Protein AF-A0A496C093-F1 (afdb_monomer_lite)

Secondary structure (DSSP, 8-state):
---------EEEEEEEE--SSSEEEEEEEEEEEEEEETTTTEEEE-S-TT--------EE-TT-EEEEEEEE-S---EEEEEEEEEEEE-TTT--EEEEEEEEEEEE--HHHHHHHHHHHHHHHHHHHHHHHHHHHHT-GGGS-TTEEEEE-SSTT--EEEEES-HHHHHHHHHHHHT----EEEEESS-HHHHHHHHHHHHHHHTSGGGHHHHHHTTEEEEEEETTTTEEEEEESS-SHHHHHHHHHHT---TTEEEEE----------

Sequence (270 aa):
MDSVFPVSQRRIPIKIINHTDNVIEMGRNDYKLEFYNESSQTWENALPKDHAYLMITDVVLPHDTLELTIYEYTGRTGKYRVTKNATVTYDLSIKSHNYILSGEFRLGKEDDSVINDMAIKKSVYDSFINTFGDYYRTEYDSLPDFLGGIYDADQYNFVIYVVGDLTDGKILLNKMLGRTDFNVKPSLFSYRHLRRMNDSILSFTMREKNKNICKETGFRFCSLSEKENRIFVYLDDCNNLSISKFKEYIANDSCIIFRQYENDLVIIAD

Structure (mmCIF, N/CA/C/O backbone):
data_AF-A0A496C093-F1
#
_entry.id   AF-A0A496C093-F1
#
loop_
_atom_site.group_PDB
_atom_site.id
_atom_site.type_symbol
_atom_site.label_atom_id
_atom_site.label_alt_id
_atom_site.label_comp_id
_atom_site.label_asym_id
_atom_site.label_entity_id
_atom_site.label_seq_id
_atom_site.pdbx_PDB_ins_code
_atom_site.Cartn_x
_atom_site.Cartn_y
_atom_site.Cartn_z
_atom_site.occupancy
_atom_site.B_iso_or_equiv
_atom_site.auth_seq_id
_atom_site.auth_comp_id
_atom_site.auth_asym_id
_atom_site.auth_atom_id
_atom_site.pdbx_PDB_model_num
ATOM 1 N N . MET A 1 1 ? 43.232 -20.853 -1.102 1.00 33.38 1 MET A N 1
ATOM 2 C CA . MET A 1 1 ? 43.179 -19.380 -1.032 1.00 33.38 1 MET A CA 1
ATOM 3 C C . MET A 1 1 ? 41.879 -18.991 -1.691 1.00 33.38 1 MET A C 1
ATOM 5 O O . MET A 1 1 ? 41.812 -18.998 -2.912 1.00 33.38 1 MET A O 1
ATOM 9 N N . ASP A 1 2 ? 40.843 -18.771 -0.888 1.00 28.06 2 ASP A N 1
ATOM 10 C CA . ASP A 1 2 ? 39.543 -18.329 -1.381 1.00 28.06 2 ASP A CA 1
ATOM 11 C C . ASP A 1 2 ? 39.685 -16.870 -1.805 1.00 28.06 2 ASP A C 1
ATOM 13 O O . ASP A 1 2 ? 39.877 -15.974 -0.981 1.00 28.06 2 ASP A O 1
ATOM 17 N N . SER A 1 3 ? 39.704 -16.637 -3.112 1.00 31.28 3 SER A N 1
ATOM 18 C CA . SER A 1 3 ? 39.767 -15.300 -3.684 1.00 31.28 3 SER A CA 1
ATOM 19 C C . SER A 1 3 ? 38.447 -14.582 -3.411 1.00 31.28 3 SER A C 1
ATOM 21 O O . SER A 1 3 ? 37.465 -14.759 -4.130 1.00 31.28 3 SER A O 1
ATOM 23 N N . VAL A 1 4 ? 38.424 -13.774 -2.351 1.00 37.16 4 VAL A N 1
ATOM 24 C CA . VAL A 1 4 ? 37.379 -12.779 -2.102 1.00 37.16 4 VAL A CA 1
ATOM 25 C C . VAL A 1 4 ? 37.520 -11.705 -3.181 1.00 37.16 4 VAL A C 1
ATOM 27 O O . VAL A 1 4 ? 38.420 -10.867 -3.124 1.00 37.16 4 VAL A O 1
ATOM 30 N N . PHE A 1 5 ? 36.682 -11.776 -4.216 1.00 40.19 5 PHE A N 1
ATOM 31 C CA . PHE A 1 5 ? 36.656 -10.764 -5.269 1.00 40.19 5 PHE A CA 1
ATOM 32 C C . PHE A 1 5 ? 36.183 -9.414 -4.699 1.00 40.19 5 PHE A C 1
ATOM 34 O O . PHE A 1 5 ? 35.268 -9.387 -3.871 1.00 40.19 5 PHE A O 1
ATOM 41 N N . PRO A 1 6 ? 36.802 -8.294 -5.112 1.00 40.41 6 PRO A N 1
ATOM 42 C CA . PRO A 1 6 ? 36.503 -6.980 -4.568 1.00 40.41 6 PRO A CA 1
ATOM 43 C C . PRO A 1 6 ? 35.069 -6.556 -4.891 1.00 40.41 6 PRO A C 1
ATOM 45 O O . PRO A 1 6 ? 34.519 -6.798 -5.963 1.00 40.41 6 PRO A O 1
ATOM 48 N N . VAL A 1 7 ? 34.472 -5.925 -3.892 1.00 42.84 7 VAL A N 1
ATOM 49 C CA . VAL A 1 7 ? 33.051 -5.656 -3.742 1.00 42.84 7 VAL A CA 1
ATOM 50 C C . VAL A 1 7 ? 32.682 -4.371 -4.493 1.00 42.84 7 VAL A C 1
ATOM 52 O O . VAL A 1 7 ? 32.572 -3.317 -3.877 1.00 42.84 7 VAL A O 1
ATOM 55 N N . SER A 1 8 ? 32.466 -4.420 -5.812 1.00 51.53 8 SER A N 1
ATOM 56 C CA . SER A 1 8 ? 31.546 -3.451 -6.428 1.00 51.53 8 SER A CA 1
ATOM 57 C C . SER A 1 8 ? 30.137 -4.036 -6.344 1.00 51.53 8 SER A C 1
ATOM 59 O O . SER A 1 8 ? 29.774 -4.938 -7.087 1.00 51.53 8 SER A O 1
ATOM 61 N N . GLN A 1 9 ? 29.343 -3.583 -5.375 1.00 58.25 9 GLN A N 1
ATOM 62 C CA . GLN A 1 9 ? 27.980 -4.077 -5.130 1.00 58.25 9 GLN A CA 1
ATOM 63 C C . GLN A 1 9 ? 26.930 -3.289 -5.928 1.00 58.25 9 GLN A C 1
ATOM 65 O O . GLN A 1 9 ? 25.883 -2.928 -5.389 1.00 58.25 9 GLN A O 1
ATOM 70 N N . ARG A 1 10 ? 27.168 -3.009 -7.217 1.00 70.31 10 ARG A N 1
ATOM 71 C CA . ARG A 1 10 ? 26.121 -2.391 -8.043 1.00 70.31 10 ARG A CA 1
ATOM 72 C C . ARG A 1 10 ? 25.023 -3.418 -8.302 1.00 70.31 10 ARG A C 1
ATOM 74 O O . ARG A 1 10 ? 25.211 -4.374 -9.053 1.00 70.31 10 ARG A O 1
ATOM 81 N N . ARG A 1 11 ? 23.895 -3.229 -7.612 1.00 74.31 11 ARG A N 1
ATOM 82 C CA . ARG A 1 11 ? 22.698 -4.071 -7.699 1.00 74.31 11 ARG A CA 1
ATOM 83 C C . ARG A 1 11 ? 21.869 -3.646 -8.901 1.00 74.31 11 ARG A C 1
ATOM 85 O O . ARG A 1 11 ? 21.461 -2.493 -8.996 1.00 74.31 11 ARG A O 1
ATOM 92 N N . ILE A 1 12 ? 21.597 -4.591 -9.786 1.00 76.69 12 ILE A N 1
ATOM 93 C CA . ILE A 1 12 ? 20.708 -4.424 -10.930 1.00 76.69 12 ILE A CA 1
ATOM 94 C C . ILE A 1 12 ? 19.417 -5.180 -10.603 1.00 76.69 12 ILE A C 1
ATOM 96 O O . ILE A 1 12 ? 19.405 -6.413 -10.701 1.00 76.69 12 ILE A O 1
ATOM 100 N N . PRO A 1 13 ? 18.345 -4.486 -10.180 1.00 78.56 13 PRO A N 1
ATOM 101 C CA . PRO A 1 13 ? 17.046 -5.116 -10.017 1.00 78.56 13 PRO A CA 1
ATOM 102 C C . PRO A 1 13 ? 16.463 -5.446 -11.395 1.00 78.56 13 PRO A C 1
ATOM 104 O O . PRO A 1 13 ? 16.471 -4.620 -12.308 1.00 78.56 13 PRO A O 1
ATOM 107 N N . ILE A 1 14 ? 15.949 -6.660 -11.544 1.00 77.88 14 ILE A N 1
ATOM 108 C CA . ILE A 1 14 ? 15.300 -7.151 -12.754 1.00 77.88 14 ILE A CA 1
ATOM 109 C C . ILE A 1 14 ? 13.920 -7.646 -12.371 1.00 77.88 14 ILE A C 1
ATOM 111 O O . ILE A 1 14 ? 13.774 -8.470 -11.474 1.00 77.88 14 ILE A O 1
ATOM 115 N N . LYS A 1 15 ? 12.913 -7.168 -13.095 1.00 83.69 15 LYS A N 1
ATOM 116 C CA . LYS A 1 15 ? 11.530 -7.599 -12.945 1.00 83.69 15 LYS A CA 1
ATOM 117 C C . LYS A 1 15 ? 11.096 -8.331 -14.207 1.00 83.69 15 LYS A C 1
ATOM 119 O O . LYS A 1 15 ? 11.196 -7.775 -15.299 1.00 83.69 15 LYS A O 1
ATOM 124 N N . ILE A 1 16 ? 10.616 -9.558 -14.055 1.00 81.19 16 ILE A N 1
ATOM 125 C CA . ILE A 1 16 ? 10.022 -10.354 -15.130 1.00 81.19 16 ILE A CA 1
ATOM 126 C C . ILE A 1 16 ? 8.538 -10.501 -14.812 1.00 81.19 16 ILE A C 1
ATOM 128 O O . ILE A 1 16 ? 8.183 -10.943 -13.724 1.00 81.19 16 ILE A O 1
ATOM 132 N N . ILE A 1 17 ? 7.677 -10.115 -15.749 1.00 83.50 17 ILE A N 1
ATOM 133 C CA . ILE A 1 17 ? 6.222 -10.167 -15.584 1.00 83.50 17 ILE A CA 1
ATOM 134 C C . ILE A 1 17 ? 5.675 -11.171 -16.591 1.00 83.50 17 ILE A C 1
ATOM 136 O O . ILE A 1 17 ? 5.916 -11.040 -17.794 1.00 83.50 17 ILE A O 1
ATOM 140 N N . ASN A 1 18 ? 4.953 -12.176 -16.103 1.00 83.44 18 ASN A N 1
ATOM 141 C CA . ASN A 1 18 ? 4.279 -13.137 -16.957 1.00 83.44 18 ASN A CA 1
ATOM 142 C C . ASN A 1 18 ? 2.887 -12.613 -17.310 1.00 83.44 18 ASN A C 1
ATOM 144 O O . ASN A 1 18 ? 1.986 -12.643 -16.488 1.00 83.44 18 ASN A O 1
ATOM 148 N N . HIS A 1 19 ? 2.698 -12.145 -18.542 1.00 82.88 19 HIS A N 1
ATOM 149 C CA . HIS A 1 19 ? 1.388 -11.700 -19.035 1.00 82.88 19 HIS A CA 1
ATOM 150 C C . HIS A 1 19 ? 0.546 -12.828 -19.653 1.00 82.88 19 HIS A C 1
ATOM 152 O O . HIS A 1 19 ? -0.470 -12.558 -20.291 1.00 82.88 19 HIS A O 1
ATOM 158 N N . THR A 1 20 ? 0.996 -14.079 -19.551 1.00 82.00 20 THR A N 1
ATOM 159 C CA . THR A 1 20 ? 0.350 -15.232 -20.182 1.00 82.00 20 THR A CA 1
ATOM 160 C C . THR A 1 20 ? -0.407 -16.073 -19.162 1.00 82.00 20 THR A C 1
ATOM 162 O O . THR A 1 20 ? -0.137 -16.008 -17.965 1.00 82.00 20 THR A O 1
ATOM 165 N N . ASP A 1 21 ? -1.299 -16.927 -19.662 1.00 83.69 21 ASP A N 1
ATOM 166 C CA . ASP A 1 21 ? -1.999 -17.934 -18.859 1.00 83.69 21 ASP A CA 1
ATOM 167 C C . ASP A 1 21 ? -1.143 -19.180 -18.558 1.00 83.69 21 ASP A C 1
ATOM 169 O O . ASP A 1 21 ? -1.625 -20.112 -17.923 1.00 83.69 21 ASP A O 1
ATOM 173 N N . ASN A 1 22 ? 0.111 -19.228 -19.025 1.00 84.81 22 ASN A N 1
ATOM 174 C CA . ASN A 1 22 ? 0.976 -20.404 -18.921 1.00 84.81 22 ASN A CA 1
ATOM 175 C C . ASN A 1 22 ? 2.108 -20.176 -17.922 1.00 84.81 22 ASN A C 1
ATOM 177 O O . ASN A 1 22 ? 2.558 -19.050 -17.714 1.00 84.81 22 ASN A O 1
ATOM 181 N N . VAL A 1 23 ? 2.615 -21.262 -17.349 1.00 83.88 23 VAL A N 1
ATOM 182 C CA . VAL A 1 23 ? 3.788 -21.230 -16.475 1.00 83.88 23 VAL A CA 1
ATOM 183 C C . VAL A 1 23 ? 5.059 -20.989 -17.300 1.00 83.88 23 VAL A C 1
ATOM 185 O O . VAL A 1 23 ? 5.267 -21.618 -18.342 1.00 83.88 23 VAL A O 1
ATOM 188 N N . ILE A 1 24 ? 5.927 -20.092 -16.820 1.00 86.12 24 ILE A N 1
ATOM 189 C CA . ILE A 1 24 ? 7.253 -19.857 -17.405 1.00 86.12 24 ILE A CA 1
ATOM 190 C C . ILE A 1 24 ? 8.320 -20.401 -16.460 1.00 86.12 24 ILE A C 1
ATOM 192 O O . ILE A 1 24 ? 8.499 -19.897 -15.352 1.00 86.12 24 ILE A O 1
ATOM 196 N N . GLU A 1 25 ? 9.056 -21.406 -16.915 1.00 86.31 25 GLU A N 1
ATOM 197 C CA . GLU A 1 25 ? 10.191 -21.981 -16.202 1.00 86.31 25 GLU A CA 1
ATOM 198 C C . GLU A 1 25 ? 11.486 -21.299 -16.641 1.00 86.31 25 GLU A C 1
ATOM 200 O O . GLU A 1 25 ? 11.795 -21.205 -17.830 1.00 86.31 25 GLU A O 1
ATOM 205 N N . MET A 1 26 ? 12.270 -20.831 -15.677 1.00 79.62 26 MET A N 1
ATOM 206 C CA . MET A 1 26 ? 13.573 -20.227 -15.928 1.00 79.62 26 MET A CA 1
ATOM 207 C C . MET A 1 26 ? 14.682 -21.248 -15.700 1.00 79.62 26 MET A C 1
ATOM 209 O O . MET A 1 26 ? 14.698 -21.950 -14.683 1.00 79.62 26 MET A O 1
ATOM 213 N N . GLY A 1 27 ? 15.636 -21.315 -16.630 1.00 67.50 27 GLY A N 1
ATOM 214 C CA . GLY A 1 27 ? 16.769 -22.219 -16.502 1.00 67.50 27 GLY A CA 1
ATOM 215 C C . GLY A 1 27 ? 17.669 -21.849 -15.321 1.00 67.50 27 GLY A C 1
ATOM 216 O O . GLY A 1 27 ? 17.738 -20.711 -14.856 1.00 67.50 27 GLY A O 1
ATOM 217 N N . ARG A 1 28 ? 18.387 -22.845 -14.803 1.00 68.19 28 ARG A N 1
ATOM 218 C CA . ARG A 1 28 ? 19.372 -22.642 -13.735 1.00 68.19 28 ARG A CA 1
ATOM 219 C C . ARG A 1 28 ? 20.666 -22.101 -14.337 1.00 68.19 28 ARG A C 1
ATOM 221 O O . ARG A 1 28 ? 21.194 -22.707 -15.264 1.00 68.19 28 ARG A O 1
ATOM 228 N N . ASN A 1 29 ? 21.220 -21.039 -13.749 1.00 66.06 29 ASN A N 1
ATOM 229 C CA . ASN A 1 29 ? 22.520 -20.461 -14.127 1.00 66.06 29 ASN A CA 1
ATOM 230 C C . ASN A 1 29 ? 22.616 -20.059 -15.612 1.00 66.06 29 ASN A C 1
ATOM 232 O O . ASN A 1 29 ? 23.673 -20.170 -16.228 1.00 66.06 29 ASN A O 1
ATOM 236 N N . ASP A 1 30 ? 21.507 -19.626 -16.204 1.00 74.06 30 ASP A N 1
ATOM 237 C CA . ASP A 1 30 ? 21.379 -19.424 -17.647 1.00 74.06 30 ASP A CA 1
ATOM 238 C C . ASP A 1 30 ? 21.284 -17.947 -18.054 1.00 74.06 30 ASP A C 1
ATOM 240 O O . ASP A 1 30 ? 20.899 -17.633 -19.185 1.00 74.06 30 ASP A O 1
ATOM 244 N N . TYR A 1 31 ? 21.644 -17.039 -17.144 1.00 80.50 31 TYR A N 1
ATOM 245 C CA . TYR A 1 31 ? 21.695 -15.616 -17.435 1.00 80.50 31 TYR A CA 1
ATOM 246 C C . TYR A 1 31 ? 23.091 -15.188 -17.891 1.00 80.50 31 TYR A C 1
ATOM 248 O O . TYR A 1 31 ? 24.110 -15.716 -17.447 1.00 80.50 31 TYR A O 1
ATOM 256 N N . LYS A 1 32 ? 23.141 -14.183 -18.764 1.00 85.81 32 LYS A N 1
ATOM 257 C CA . LYS A 1 32 ? 24.375 -13.482 -19.130 1.00 85.81 32 LYS A CA 1
ATOM 258 C C . LYS A 1 32 ? 24.205 -12.006 -18.847 1.00 85.81 32 LYS A C 1
ATOM 260 O O . LYS A 1 32 ? 23.165 -11.435 -19.169 1.00 85.81 32 LYS A O 1
ATOM 265 N N . LEU A 1 33 ? 25.245 -11.397 -18.294 1.00 87.19 33 LEU A N 1
ATOM 266 C CA . LEU A 1 33 ? 25.390 -9.952 -18.229 1.00 87.19 33 LEU A CA 1
ATOM 267 C C . LEU A 1 33 ? 26.548 -9.565 -19.140 1.00 87.19 33 LEU A C 1
ATOM 269 O O . LEU A 1 33 ? 27.653 -10.083 -18.992 1.00 87.19 33 LEU A O 1
ATOM 273 N N . GLU A 1 34 ? 26.293 -8.667 -20.080 1.00 91.25 34 GLU A N 1
ATOM 274 C CA . GLU A 1 34 ? 27.268 -8.249 -21.077 1.00 91.25 34 GLU A CA 1
ATOM 275 C C . GLU A 1 34 ? 27.414 -6.728 -21.083 1.00 91.25 34 GLU A C 1
ATOM 277 O O . GLU A 1 34 ? 26.428 -6.000 -20.969 1.00 91.25 34 GLU A O 1
ATOM 282 N N . PHE A 1 35 ? 28.644 -6.254 -21.245 1.00 92.06 35 PHE A N 1
ATOM 283 C CA . PHE A 1 35 ? 28.990 -4.849 -21.430 1.00 92.06 35 PHE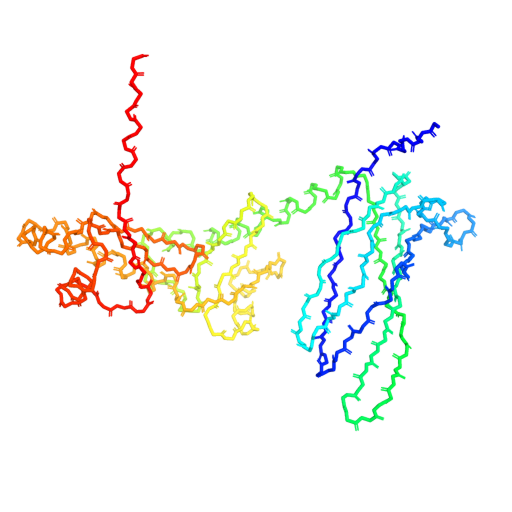 A CA 1
ATOM 284 C C . PHE A 1 35 ? 29.295 -4.585 -22.904 1.00 92.06 35 PHE A C 1
ATOM 286 O O . PHE A 1 35 ? 30.014 -5.354 -23.538 1.00 92.06 35 PHE A O 1
ATOM 293 N N . TYR A 1 36 ? 28.772 -3.499 -23.460 1.00 94.06 36 TYR A N 1
ATOM 294 C CA . TYR A 1 36 ? 29.078 -3.104 -24.828 1.00 94.06 36 TYR A CA 1
ATOM 295 C C . TYR A 1 36 ? 30.381 -2.305 -24.866 1.00 94.06 36 TYR A C 1
ATOM 297 O O . TYR A 1 36 ? 30.438 -1.165 -24.402 1.00 94.06 36 TYR A O 1
ATOM 305 N N . ASN A 1 37 ? 31.425 -2.894 -25.444 1.00 90.69 37 ASN A N 1
ATOM 306 C CA . ASN A 1 37 ? 32.683 -2.208 -25.686 1.00 90.69 37 ASN A CA 1
ATOM 307 C C . ASN A 1 37 ? 32.570 -1.372 -26.968 1.00 90.69 37 ASN A C 1
ATOM 309 O O . ASN A 1 37 ? 32.509 -1.903 -28.075 1.00 90.69 37 ASN A O 1
ATOM 313 N N . GLU A 1 38 ? 32.551 -0.046 -26.816 1.00 88.81 38 GLU A N 1
ATOM 314 C CA . GLU A 1 38 ? 32.422 0.887 -27.941 1.00 88.81 38 GLU A CA 1
ATOM 315 C C . GLU A 1 38 ? 33.644 0.879 -28.874 1.00 88.81 38 GLU A C 1
ATOM 317 O O . GLU A 1 38 ? 33.494 1.130 -30.067 1.00 88.81 38 GLU A O 1
ATOM 322 N N . SER A 1 39 ? 34.840 0.560 -28.363 1.00 89.75 39 SER A N 1
ATOM 323 C CA . SER A 1 39 ? 36.070 0.508 -29.166 1.00 89.75 39 SER A CA 1
ATOM 324 C C . SER A 1 39 ? 36.116 -0.711 -30.082 1.00 89.75 39 SER A C 1
ATOM 326 O O . SER A 1 39 ? 36.547 -0.597 -31.226 1.00 89.75 39 SER A O 1
ATOM 328 N N . SER A 1 40 ? 35.672 -1.873 -29.598 1.00 92.19 40 SER A N 1
ATOM 329 C CA . SER A 1 40 ? 35.606 -3.100 -30.402 1.00 92.19 40 SER A CA 1
ATOM 330 C C . SER A 1 40 ? 34.254 -3.308 -31.087 1.00 92.19 40 SER A C 1
ATOM 332 O O . SER A 1 40 ? 34.143 -4.190 -31.931 1.00 92.19 40 SER A O 1
ATOM 334 N N . GLN A 1 41 ? 33.235 -2.514 -30.739 1.00 91.94 41 GLN A N 1
ATOM 335 C CA . GLN A 1 41 ? 31.841 -2.674 -31.175 1.00 91.94 41 GLN A CA 1
ATOM 336 C C . GLN A 1 41 ? 31.258 -4.065 -30.865 1.00 91.94 41 GLN A C 1
ATOM 338 O O . GLN A 1 41 ? 30.453 -4.607 -31.623 1.00 91.94 41 GLN A O 1
ATOM 343 N N . THR A 1 42 ? 31.655 -4.659 -29.737 1.00 94.00 42 THR A N 1
ATOM 344 C CA . THR A 1 42 ? 31.230 -6.008 -29.332 1.00 94.00 42 THR A CA 1
ATOM 345 C C . THR A 1 42 ? 30.694 -6.046 -27.909 1.00 94.00 42 THR A C 1
ATOM 347 O O . THR A 1 42 ? 31.090 -5.261 -27.050 1.00 94.00 42 THR A O 1
ATOM 350 N N . TRP A 1 43 ? 29.820 -7.017 -27.646 1.00 92.12 43 TRP A N 1
ATOM 351 C CA . TRP A 1 43 ? 29.390 -7.374 -26.298 1.00 92.12 43 TRP A CA 1
ATOM 352 C C . TRP A 1 43 ? 30.444 -8.257 -25.620 1.00 92.12 43 TRP A C 1
ATOM 354 O O . TRP A 1 43 ? 30.872 -9.263 -26.181 1.00 92.12 43 TRP A O 1
ATOM 364 N N . GLU A 1 44 ? 30.863 -7.874 -24.419 1.00 90.94 44 GLU A N 1
ATOM 365 C CA . GLU A 1 44 ? 31.836 -8.587 -23.590 1.00 90.94 44 GLU A CA 1
ATOM 366 C C . GLU A 1 44 ? 31.153 -9.138 -22.341 1.00 90.94 44 GLU A C 1
ATOM 368 O O . GLU A 1 44 ? 30.351 -8.443 -21.721 1.00 90.94 44 GLU A O 1
ATOM 373 N N . ASN A 1 45 ? 31.494 -10.361 -21.930 1.00 86.75 45 ASN A N 1
ATOM 374 C CA . ASN A 1 45 ? 30.980 -10.925 -20.684 1.00 86.75 45 ASN A CA 1
ATOM 375 C C . ASN A 1 45 ? 31.399 -10.053 -19.487 1.00 86.75 45 ASN A C 1
ATOM 377 O O . ASN A 1 45 ? 32.588 -9.846 -19.250 1.00 86.75 45 ASN A O 1
ATOM 381 N N . ALA A 1 46 ? 30.414 -9.578 -18.730 1.00 84.31 46 ALA A N 1
ATOM 382 C CA . ALA A 1 46 ? 30.602 -8.752 -17.542 1.00 84.31 46 ALA A CA 1
ATOM 383 C C . ALA A 1 46 ? 30.462 -9.555 -16.233 1.00 84.31 46 ALA A C 1
ATOM 385 O O . ALA A 1 46 ? 30.566 -8.984 -15.147 1.00 84.31 46 ALA A O 1
ATOM 386 N N . LEU A 1 47 ? 30.244 -10.875 -16.319 1.00 78.12 47 LEU A N 1
ATOM 387 C CA . LEU A 1 47 ? 30.251 -11.773 -15.163 1.00 78.12 47 LEU A CA 1
ATOM 388 C C . LEU A 1 47 ? 31.658 -12.328 -14.882 1.00 78.12 47 LEU A C 1
ATOM 390 O O . LEU A 1 47 ? 32.392 -12.644 -15.824 1.00 78.12 47 LEU A O 1
ATOM 394 N N . PRO A 1 48 ? 32.030 -12.527 -13.603 1.00 70.94 48 PRO A N 1
ATOM 395 C CA . PRO A 1 48 ? 33.253 -13.232 -13.229 1.00 70.94 48 PRO A CA 1
ATOM 396 C C . PRO A 1 48 ? 33.328 -14.638 -13.840 1.00 70.94 48 PRO A C 1
ATOM 398 O O . PRO A 1 48 ? 32.310 -15.304 -14.028 1.00 70.94 48 PRO A O 1
ATOM 401 N N . LYS A 1 49 ? 34.547 -15.120 -14.105 1.00 62.38 49 LYS A N 1
ATOM 402 C CA . LYS A 1 49 ? 34.787 -16.458 -14.676 1.00 62.38 49 LYS A CA 1
ATOM 403 C C . LYS A 1 49 ? 34.270 -17.589 -13.771 1.00 62.38 49 LYS A C 1
ATOM 405 O O . LYS A 1 49 ? 33.737 -18.563 -14.286 1.00 62.38 49 LYS A O 1
ATOM 410 N N . ASP A 1 50 ? 34.343 -17.388 -12.453 1.00 58.88 50 ASP A N 1
ATOM 411 C CA . ASP A 1 50 ? 33.914 -18.329 -11.409 1.00 58.88 50 ASP A CA 1
ATOM 412 C C . ASP A 1 50 ? 32.749 -17.748 -10.578 1.00 58.88 50 ASP A C 1
ATOM 414 O O . ASP A 1 50 ? 32.806 -17.661 -9.350 1.00 58.88 50 ASP A O 1
ATOM 418 N N . HIS A 1 51 ? 31.690 -17.268 -11.240 1.00 59.34 51 HIS A N 1
ATOM 419 C CA . HIS A 1 51 ? 30.516 -16.728 -10.550 1.00 59.34 51 HIS A CA 1
ATOM 420 C C . HIS A 1 51 ? 29.711 -17.859 -9.888 1.00 59.34 51 HIS A C 1
ATOM 422 O O . HIS A 1 51 ? 28.879 -18.517 -10.501 1.00 59.34 51 HIS A O 1
ATOM 428 N N . ALA A 1 52 ? 29.957 -18.086 -8.598 1.00 46.12 52 ALA A N 1
ATOM 429 C CA . ALA A 1 52 ? 29.248 -19.095 -7.809 1.00 46.12 52 ALA A CA 1
ATOM 430 C C . ALA A 1 52 ? 27.831 -18.670 -7.359 1.00 46.12 52 ALA A C 1
ATOM 432 O O . ALA A 1 52 ? 27.156 -19.437 -6.674 1.00 46.12 52 ALA A O 1
ATOM 433 N N . TYR A 1 53 ? 27.366 -17.459 -7.690 1.00 49.25 53 TYR A N 1
ATOM 434 C CA . TYR A 1 53 ? 26.237 -16.851 -6.985 1.00 49.25 53 TYR A CA 1
ATOM 435 C C . TYR A 1 53 ? 24.924 -16.797 -7.774 1.00 49.25 53 TYR A C 1
ATOM 437 O O . TYR A 1 53 ? 24.826 -16.206 -8.849 1.00 49.25 53 TYR A O 1
ATOM 445 N N . LEU A 1 54 ? 23.923 -17.349 -7.077 1.00 49.91 54 LEU A N 1
ATOM 446 C CA . LEU A 1 54 ? 22.471 -17.312 -7.247 1.00 49.91 54 LEU A CA 1
ATOM 447 C C . LEU A 1 54 ? 21.907 -18.281 -8.284 1.00 49.91 54 LEU A C 1
ATOM 449 O O . LEU A 1 54 ? 21.614 -17.958 -9.433 1.00 49.91 54 LEU A O 1
ATOM 453 N N . MET A 1 55 ? 21.685 -19.498 -7.787 1.00 44.84 55 MET A N 1
ATOM 454 C CA . MET A 1 55 ? 20.775 -20.453 -8.395 1.00 44.84 55 MET A CA 1
ATOM 455 C C . MET A 1 55 ? 19.372 -19.872 -8.361 1.00 44.84 55 MET A C 1
ATOM 457 O O . MET A 1 55 ? 18.755 -19.782 -7.306 1.00 44.84 55 MET A O 1
ATOM 461 N N . ILE A 1 56 ? 18.900 -19.468 -9.526 1.00 52.16 56 ILE A N 1
ATOM 462 C CA . ILE A 1 56 ? 17.564 -18.929 -9.722 1.00 52.16 56 ILE A CA 1
ATOM 463 C C . ILE A 1 56 ? 16.870 -19.903 -10.674 1.00 52.16 56 ILE A C 1
ATOM 465 O O . ILE A 1 56 ? 16.749 -19.636 -11.869 1.00 52.16 56 ILE A O 1
ATOM 469 N N . THR A 1 57 ? 16.531 -21.094 -10.167 1.00 52.56 57 THR A N 1
ATOM 470 C CA . THR A 1 57 ? 15.468 -21.899 -10.782 1.00 52.56 57 THR A CA 1
ATOM 471 C C . THR A 1 57 ? 14.171 -21.292 -10.310 1.00 52.56 57 THR A C 1
ATOM 473 O O . THR A 1 57 ? 13.718 -21.611 -9.213 1.00 52.56 57 THR A O 1
ATOM 476 N N . ASP A 1 58 ? 13.615 -20.406 -11.118 1.00 69.88 58 ASP A N 1
ATOM 477 C CA . ASP A 1 58 ? 12.383 -19.734 -10.757 1.00 69.88 58 ASP A CA 1
ATOM 478 C C . ASP A 1 58 ? 11.297 -20.047 -11.763 1.00 69.88 58 ASP A C 1
ATOM 480 O O . ASP A 1 58 ? 11.518 -20.127 -12.973 1.00 69.88 58 ASP A O 1
ATOM 484 N N . VAL A 1 59 ? 10.111 -20.234 -11.213 1.00 80.00 59 VAL A N 1
ATOM 485 C CA . VAL A 1 59 ? 8.881 -20.435 -11.951 1.00 80.00 59 VAL A CA 1
ATOM 486 C C . VAL A 1 59 ? 8.098 -19.139 -11.836 1.00 80.00 59 VAL A C 1
ATOM 488 O O . VAL A 1 59 ? 7.816 -18.689 -10.728 1.00 80.00 59 VAL A O 1
ATOM 491 N N . VAL A 1 60 ? 7.757 -18.531 -12.969 1.00 84.31 60 VAL A N 1
ATOM 492 C CA . VAL A 1 60 ? 6.861 -17.372 -13.000 1.00 84.31 60 VAL A CA 1
ATOM 493 C C . VAL A 1 60 ? 5.465 -17.882 -13.324 1.00 84.31 60 VAL A C 1
ATOM 495 O O . VAL A 1 60 ? 5.198 -18.316 -14.450 1.00 84.31 60 VAL A O 1
ATOM 498 N N . LEU A 1 61 ? 4.586 -17.873 -12.322 1.00 85.88 61 LEU A N 1
ATOM 499 C CA . LEU A 1 61 ? 3.195 -18.296 -12.479 1.00 85.88 61 LEU A CA 1
ATOM 500 C C . LEU A 1 61 ? 2.438 -17.367 -13.447 1.00 85.88 61 LEU A C 1
ATOM 502 O O . LEU A 1 61 ? 2.881 -16.237 -13.685 1.00 85.88 61 LEU A O 1
ATOM 506 N N . PRO A 1 62 ? 1.321 -17.829 -14.036 1.00 85.62 62 PRO A N 1
ATOM 507 C CA . PRO A 1 62 ? 0.455 -16.993 -14.861 1.00 85.62 62 PRO A CA 1
ATOM 508 C C . PRO A 1 62 ? 0.078 -15.686 -14.163 1.00 85.62 62 PRO A C 1
ATOM 510 O O . PRO A 1 62 ? -0.324 -15.705 -13.000 1.00 85.62 62 PRO A O 1
ATOM 513 N N . HIS A 1 63 ? 0.190 -14.562 -14.875 1.00 82.88 63 HIS A N 1
ATOM 514 C CA . HIS A 1 63 ? -0.128 -13.213 -14.369 1.00 82.88 63 HIS A CA 1
ATOM 515 C C . HIS A 1 63 ? 0.681 -12.757 -13.146 1.00 82.88 63 HIS A C 1
ATOM 517 O O . HIS A 1 63 ? 0.333 -11.759 -12.513 1.00 82.88 63 HIS A O 1
ATOM 523 N N . ASP A 1 64 ? 1.773 -13.456 -12.829 1.00 84.38 64 ASP A N 1
ATOM 524 C CA . ASP A 1 64 ? 2.623 -13.171 -11.680 1.00 84.38 64 ASP A CA 1
ATOM 525 C C . ASP A 1 64 ? 3.926 -12.458 -12.080 1.00 84.38 64 ASP A C 1
ATOM 527 O O . ASP A 1 64 ? 4.263 -12.267 -13.256 1.00 84.38 64 ASP A O 1
ATOM 531 N N . THR A 1 65 ? 4.666 -12.018 -11.071 1.00 82.50 65 THR A N 1
ATOM 532 C CA . THR A 1 65 ? 5.910 -11.273 -11.193 1.00 82.50 65 THR A CA 1
ATOM 533 C C . THR A 1 65 ? 7.037 -11.989 -10.467 1.00 82.50 65 THR A C 1
ATOM 535 O O . THR A 1 65 ? 6.930 -12.308 -9.288 1.00 82.50 65 THR A O 1
ATOM 538 N N . LEU A 1 66 ? 8.178 -12.103 -11.142 1.00 80.56 66 LEU A N 1
ATOM 539 C CA . LEU A 1 66 ? 9.440 -12.484 -10.531 1.00 80.56 66 LEU A CA 1
ATOM 540 C C . LEU A 1 66 ? 10.381 -11.280 -10.424 1.00 80.56 66 LEU A C 1
ATOM 542 O O . LEU A 1 66 ? 10.645 -10.596 -11.416 1.00 80.56 66 LEU A O 1
ATOM 546 N N . GLU A 1 67 ? 10.928 -11.053 -9.232 1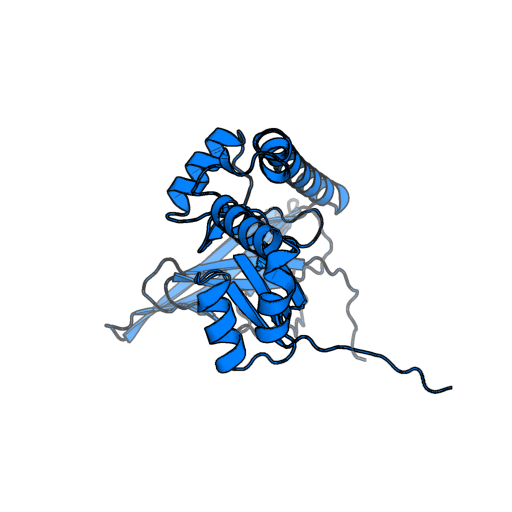.00 79.88 67 GLU A N 1
ATOM 547 C CA . GLU A 1 67 ? 11.931 -10.019 -8.969 1.00 79.88 67 GLU A CA 1
ATOM 548 C C . GLU A 1 67 ? 13.282 -10.656 -8.641 1.00 79.88 67 GLU A C 1
ATOM 550 O O . GLU A 1 67 ? 13.407 -11.465 -7.726 1.00 79.88 67 GLU A O 1
ATOM 555 N N . LEU A 1 68 ? 14.306 -10.272 -9.398 1.00 74.44 68 LEU A N 1
ATOM 556 C CA . LEU A 1 68 ? 15.669 -10.780 -9.301 1.00 74.44 68 LEU A CA 1
ATOM 557 C C . LEU A 1 68 ? 16.635 -9.624 -9.082 1.00 74.44 68 LEU A C 1
ATOM 559 O O . LEU A 1 68 ? 16.394 -8.500 -9.512 1.00 74.44 68 LEU A O 1
ATOM 563 N N . THR A 1 69 ? 17.772 -9.901 -8.455 1.00 74.12 69 THR A N 1
ATOM 564 C CA . THR A 1 69 ? 18.874 -8.939 -8.366 1.00 74.12 69 THR A CA 1
ATOM 565 C C . THR A 1 69 ? 20.136 -9.569 -8.929 1.00 74.12 69 THR A C 1
ATOM 567 O O . THR A 1 69 ? 20.577 -10.611 -8.448 1.00 74.12 69 THR A O 1
ATOM 570 N N . ILE A 1 70 ? 20.723 -8.921 -9.936 1.00 77.25 70 ILE A N 1
ATOM 571 C CA . ILE A 1 70 ? 22.036 -9.271 -10.484 1.00 77.25 70 ILE A CA 1
ATOM 572 C C . ILE A 1 70 ? 23.069 -8.282 -9.949 1.00 77.25 70 ILE A C 1
ATOM 574 O O . ILE A 1 70 ? 22.763 -7.115 -9.712 1.00 77.25 70 ILE A O 1
ATOM 578 N N . TYR A 1 71 ? 24.297 -8.749 -9.760 1.00 73.75 71 TYR A N 1
ATOM 579 C CA . TYR A 1 71 ? 25.409 -7.926 -9.305 1.00 73.75 71 TYR A CA 1
ATOM 580 C C . TYR A 1 71 ? 26.376 -7.667 -10.461 1.00 73.75 71 TYR A C 1
ATOM 582 O O . TYR A 1 71 ? 26.799 -8.596 -11.150 1.00 73.75 71 TYR A O 1
ATOM 590 N N . GLU A 1 72 ? 26.702 -6.396 -10.683 1.00 77.62 72 GLU A N 1
ATOM 591 C CA . GLU A 1 72 ? 27.690 -5.962 -11.669 1.00 77.62 72 GLU A CA 1
ATOM 592 C C . GLU A 1 72 ? 29.051 -5.757 -10.994 1.00 77.62 72 GLU A C 1
ATOM 594 O O . GLU A 1 72 ? 29.159 -5.038 -10.000 1.00 77.62 72 GLU A O 1
ATOM 599 N N . TYR A 1 73 ? 30.084 -6.410 -11.534 1.00 70.94 73 TYR A N 1
ATOM 600 C CA . TYR A 1 73 ? 31.397 -6.520 -10.885 1.00 70.94 73 TYR A CA 1
ATOM 601 C C . TYR A 1 73 ? 32.518 -5.744 -11.585 1.00 70.94 73 TYR A C 1
ATOM 603 O O . TYR A 1 73 ? 33.627 -5.666 -11.060 1.00 70.94 73 TYR A O 1
ATOM 611 N N . THR A 1 74 ? 32.290 -5.219 -12.791 1.00 75.31 74 THR A N 1
ATOM 612 C CA . THR A 1 74 ? 33.346 -4.539 -13.555 1.00 75.31 74 THR A CA 1
ATOM 613 C C . THR A 1 74 ? 33.479 -3.068 -13.168 1.00 75.31 74 THR A C 1
ATOM 615 O O . THR A 1 74 ? 34.518 -2.467 -13.439 1.00 75.31 74 THR A O 1
ATOM 618 N N . GLY A 1 75 ? 32.441 -2.472 -12.562 1.00 75.75 75 GLY A N 1
ATOM 619 C CA . GLY A 1 75 ? 32.401 -1.058 -12.186 1.00 75.75 75 GLY A CA 1
ATOM 620 C C . GLY A 1 75 ? 32.388 -0.103 -13.384 1.00 75.75 75 GLY A C 1
ATOM 621 O O . GLY A 1 75 ? 32.478 1.116 -13.206 1.00 75.75 75 GLY A O 1
ATOM 622 N N . ARG A 1 76 ? 32.289 -0.631 -14.611 1.00 82.94 76 ARG A N 1
ATOM 623 C CA . ARG A 1 76 ? 32.309 0.163 -15.839 1.00 82.94 76 ARG A CA 1
ATOM 624 C C . ARG A 1 76 ? 31.007 0.955 -15.970 1.00 82.94 76 ARG A C 1
ATOM 626 O O . ARG A 1 76 ? 29.931 0.556 -15.531 1.00 82.94 76 ARG A O 1
ATOM 633 N N . THR A 1 77 ? 31.112 2.125 -16.582 1.00 86.06 77 THR A N 1
ATOM 634 C CA . THR A 1 77 ? 29.955 2.914 -17.011 1.00 86.06 77 THR A CA 1
ATOM 635 C C . THR A 1 77 ? 29.756 2.709 -18.501 1.00 86.06 77 THR A C 1
ATOM 637 O O . THR A 1 77 ? 30.733 2.682 -19.247 1.00 86.06 77 THR A O 1
ATOM 640 N N . GLY A 1 78 ? 28.514 2.598 -18.956 1.00 88.19 78 GLY A N 1
ATOM 641 C CA . GLY A 1 78 ? 28.210 2.403 -20.369 1.00 88.19 78 GLY A CA 1
ATOM 642 C C . GLY A 1 78 ? 26.982 1.538 -20.584 1.00 88.19 78 GLY A C 1
ATOM 643 O O . GLY A 1 78 ? 26.126 1.433 -19.709 1.00 88.19 78 GLY A O 1
ATOM 644 N N . LYS A 1 79 ? 26.868 0.964 -21.781 1.00 91.88 79 LYS A N 1
ATOM 645 C CA . LYS A 1 79 ? 25.718 0.154 -22.186 1.00 91.88 79 LYS A CA 1
ATOM 646 C C . LYS A 1 79 ? 25.915 -1.303 -21.766 1.00 91.88 79 LYS A C 1
ATOM 648 O O . LYS A 1 79 ? 26.973 -1.880 -21.990 1.00 91.88 79 LYS A O 1
ATOM 653 N N . TYR A 1 80 ? 24.874 -1.880 -21.188 1.00 91.75 80 TYR A N 1
ATOM 654 C CA . TYR A 1 80 ? 24.809 -3.256 -20.722 1.00 91.75 80 TYR A CA 1
ATOM 655 C C . TYR A 1 80 ? 23.604 -3.972 -21.329 1.00 91.75 80 TYR A C 1
ATOM 657 O O . TYR A 1 80 ? 22.621 -3.342 -21.729 1.00 91.75 80 TYR A O 1
ATOM 665 N N . ARG A 1 81 ? 23.684 -5.299 -21.376 1.00 91.44 81 ARG A N 1
ATOM 666 C CA . ARG A 1 81 ? 22.590 -6.191 -21.745 1.00 91.44 81 ARG A CA 1
ATOM 667 C C . ARG A 1 81 ? 22.540 -7.352 -20.771 1.00 91.44 81 ARG A C 1
ATOM 669 O O . ARG A 1 81 ? 23.568 -7.952 -20.468 1.00 91.44 81 ARG A O 1
ATOM 676 N N . VAL A 1 82 ? 21.339 -7.685 -20.321 1.00 88.56 82 VAL A N 1
ATOM 677 C CA . VAL A 1 82 ? 21.054 -8.945 -19.643 1.00 88.56 82 VAL A CA 1
ATOM 678 C C . VAL A 1 82 ? 20.288 -9.854 -20.591 1.00 88.56 82 VAL A C 1
ATOM 680 O O . VAL A 1 82 ? 19.357 -9.404 -21.258 1.00 88.56 82 VAL A O 1
ATOM 683 N N . THR A 1 83 ? 20.674 -11.125 -20.654 1.00 88.00 83 THR A N 1
ATOM 684 C CA . THR A 1 83 ? 19.900 -12.168 -21.337 1.00 88.00 83 THR A CA 1
ATOM 685 C C . THR A 1 83 ? 19.628 -13.328 -20.395 1.00 88.00 83 THR A C 1
ATOM 687 O O . THR A 1 83 ? 20.450 -13.601 -19.522 1.00 88.00 83 THR A O 1
ATOM 690 N N . LYS A 1 84 ? 18.483 -13.993 -20.551 1.00 84.44 84 LYS A N 1
ATOM 691 C CA . LYS A 1 84 ? 18.090 -15.169 -19.768 1.00 84.44 84 LYS A CA 1
ATOM 692 C C . LYS A 1 84 ? 17.270 -16.125 -20.628 1.00 84.44 84 LYS A C 1
ATOM 694 O O . LYS A 1 84 ? 16.455 -15.655 -21.423 1.00 84.44 84 LYS A O 1
ATOM 699 N N . ASN A 1 85 ? 17.470 -17.435 -20.491 1.00 83.81 85 ASN A N 1
ATOM 700 C CA . ASN A 1 85 ? 16.630 -18.398 -21.199 1.00 83.81 85 ASN A CA 1
ATOM 701 C C . ASN A 1 85 ? 15.359 -18.685 -20.390 1.00 83.81 85 ASN A C 1
ATOM 703 O O . ASN A 1 85 ? 15.347 -18.657 -19.161 1.00 83.81 85 ASN A O 1
ATOM 707 N N . ALA A 1 86 ? 14.269 -18.933 -21.102 1.00 84.69 86 ALA A N 1
ATOM 708 C CA . ALA A 1 86 ? 12.979 -19.247 -20.514 1.00 84.69 86 ALA A CA 1
ATOM 709 C C . ALA A 1 86 ? 12.311 -20.360 -21.315 1.00 84.69 86 ALA A C 1
ATOM 711 O O . ALA A 1 86 ? 12.351 -20.351 -22.544 1.00 84.69 86 ALA A O 1
ATOM 712 N N . THR A 1 87 ? 11.661 -21.283 -20.623 1.00 83.88 87 THR A N 1
ATOM 713 C CA . THR A 1 87 ? 10.870 -22.353 -21.218 1.00 83.88 87 THR A CA 1
ATOM 714 C C . THR A 1 87 ? 9.417 -22.134 -20.836 1.00 83.88 87 THR A C 1
ATOM 716 O O . THR A 1 87 ? 9.080 -22.094 -19.657 1.00 83.88 87 THR A O 1
ATOM 719 N N . VAL A 1 88 ? 8.544 -21.974 -21.826 1.00 82.00 88 VAL A N 1
ATOM 720 C CA . VAL A 1 88 ? 7.099 -21.852 -21.590 1.00 82.00 88 VAL A CA 1
ATOM 721 C C . VAL A 1 88 ? 6.460 -23.207 -21.834 1.00 82.00 88 VAL A C 1
ATOM 723 O O . VAL A 1 88 ? 6.607 -23.765 -22.927 1.00 82.00 88 VAL A O 1
ATOM 726 N N . THR A 1 89 ? 5.744 -23.716 -20.834 1.00 76.75 89 THR A N 1
ATOM 727 C CA . THR A 1 89 ? 5.024 -24.991 -20.911 1.00 76.75 89 THR A CA 1
ATOM 728 C C . THR A 1 89 ? 3.536 -24.718 -21.055 1.00 76.75 89 THR A C 1
ATOM 730 O O . THR A 1 89 ? 2.952 -23.998 -20.253 1.00 76.75 89 THR A O 1
ATOM 733 N N . TYR A 1 90 ? 2.918 -25.287 -22.091 1.00 74.19 90 TYR A N 1
ATOM 734 C CA . TYR A 1 90 ? 1.492 -25.108 -22.357 1.00 74.19 90 TYR A CA 1
ATOM 735 C C . TYR A 1 90 ? 0.703 -26.281 -21.770 1.00 74.19 90 TYR A C 1
ATOM 737 O O . TYR A 1 90 ? 0.752 -27.389 -22.321 1.00 74.19 90 TYR A O 1
ATOM 745 N N . ASP A 1 91 ? -0.049 -26.018 -20.697 1.00 63.16 91 ASP A N 1
ATOM 746 C CA . ASP A 1 91 ? -0.731 -27.010 -19.843 1.00 63.16 91 ASP A CA 1
ATOM 747 C C . ASP A 1 91 ? -1.582 -28.036 -20.610 1.00 63.16 91 ASP A C 1
ATOM 749 O O . ASP A 1 91 ? -1.739 -29.179 -20.188 1.00 63.16 91 ASP A O 1
ATOM 753 N N . LEU A 1 92 ? -2.102 -27.660 -21.780 1.00 57.84 92 LEU A N 1
ATOM 754 C CA . LEU A 1 92 ? -3.012 -28.489 -22.572 1.00 57.84 92 LEU A CA 1
ATOM 755 C C . LEU A 1 92 ? -2.331 -29.352 -23.648 1.00 57.84 92 LEU A C 1
ATOM 757 O O . LEU A 1 92 ? -3.016 -30.141 -24.296 1.00 57.84 92 LEU A O 1
ATOM 761 N N . SER A 1 93 ? -1.019 -29.214 -23.896 1.00 57.78 93 SER A N 1
ATOM 762 C CA . SER A 1 93 ? -0.390 -29.843 -25.077 1.00 57.78 93 SER A CA 1
ATOM 763 C C . SER A 1 93 ? 0.929 -30.589 -24.858 1.00 57.78 93 SER A C 1
ATOM 765 O O . SER A 1 93 ? 1.420 -31.188 -25.815 1.00 57.78 93 SER A O 1
ATOM 767 N N . ILE A 1 94 ? 1.520 -30.569 -23.653 1.00 60.75 94 ILE A N 1
ATOM 768 C CA . ILE A 1 94 ? 2.866 -31.131 -23.360 1.00 60.75 94 ILE A CA 1
ATOM 769 C C . ILE A 1 94 ? 3.966 -30.511 -24.262 1.00 60.75 94 ILE A C 1
ATOM 771 O O . ILE A 1 94 ? 5.118 -30.938 -24.272 1.00 60.75 94 ILE A O 1
ATOM 775 N N . LYS A 1 95 ? 3.648 -29.465 -25.033 1.00 70.50 95 LYS A N 1
ATOM 776 C CA . LYS A 1 95 ? 4.620 -28.743 -25.851 1.00 70.50 95 LYS A CA 1
ATOM 777 C C . LYS A 1 95 ? 5.280 -27.678 -24.993 1.00 70.50 95 LYS A C 1
ATOM 779 O O . LYS A 1 95 ? 4.591 -26.899 -24.336 1.00 70.50 95 LYS A O 1
ATOM 784 N N . SER A 1 96 ? 6.602 -27.625 -25.059 1.00 78.25 96 SER A N 1
ATOM 785 C CA . SER A 1 96 ? 7.402 -26.541 -24.509 1.00 78.25 96 SER A CA 1
ATOM 786 C C . SER A 1 96 ? 8.076 -25.760 -25.633 1.00 78.25 96 SER A C 1
ATOM 788 O O . SER A 1 96 ? 8.424 -26.318 -26.678 1.00 78.25 96 SER A O 1
ATOM 790 N N . HIS A 1 97 ? 8.232 -24.455 -25.431 1.00 82.94 97 HIS A N 1
ATOM 791 C CA . HIS A 1 97 ? 8.996 -23.587 -26.326 1.00 82.94 97 HIS A CA 1
ATOM 792 C C . HIS A 1 97 ? 10.057 -22.835 -25.530 1.00 82.94 97 HIS A C 1
ATOM 794 O O . HIS A 1 97 ? 9.774 -22.309 -24.454 1.00 82.94 97 HIS A O 1
ATOM 800 N N . ASN A 1 98 ? 11.268 -22.779 -26.084 1.00 85.06 98 ASN A N 1
ATOM 801 C CA . ASN A 1 98 ? 12.392 -22.061 -25.493 1.00 85.06 98 ASN A CA 1
ATOM 802 C C . ASN A 1 98 ? 12.467 -20.643 -26.066 1.00 85.06 98 ASN A C 1
ATOM 804 O O . ASN A 1 98 ? 12.406 -20.450 -27.281 1.00 85.06 98 ASN A O 1
ATOM 808 N N . TYR A 1 99 ? 12.664 -19.670 -25.189 1.00 83.88 99 TYR A N 1
ATOM 809 C CA . TYR A 1 99 ? 12.783 -18.251 -25.488 1.00 83.88 99 TYR A CA 1
ATOM 810 C C . TYR A 1 99 ? 14.055 -17.681 -24.863 1.00 83.88 99 TYR A C 1
ATOM 812 O O . TYR A 1 99 ? 14.568 -18.200 -23.872 1.00 83.88 99 TYR A O 1
ATOM 820 N N . ILE A 1 100 ? 14.533 -16.572 -25.430 1.00 85.81 100 ILE A N 1
ATOM 821 C CA . ILE A 1 100 ? 15.572 -15.734 -24.830 1.00 85.81 100 ILE A CA 1
ATOM 822 C C . ILE A 1 100 ? 14.921 -14.408 -24.454 1.00 85.81 100 ILE A C 1
ATOM 824 O O . ILE A 1 100 ? 14.457 -13.665 -25.318 1.00 85.81 100 ILE A O 1
ATOM 828 N N . LEU A 1 101 ? 14.907 -14.107 -23.162 1.00 84.88 101 LEU A N 1
ATOM 829 C CA . LEU A 1 101 ? 14.546 -12.801 -22.636 1.00 84.88 101 LEU A CA 1
ATOM 830 C C . LEU A 1 101 ? 15.789 -11.916 -22.676 1.00 84.88 101 LEU A C 1
ATOM 832 O O . LEU A 1 101 ? 16.854 -12.341 -22.236 1.00 84.88 101 LEU A O 1
ATOM 836 N N . SER A 1 102 ? 15.670 -10.699 -23.203 1.00 85.94 102 SER A N 1
ATOM 837 C CA . SER A 1 102 ? 16.787 -9.759 -23.316 1.00 85.94 102 SER A CA 1
ATOM 838 C C . SER A 1 102 ? 16.351 -8.353 -22.930 1.00 85.94 102 SER A C 1
ATOM 840 O O . SER A 1 102 ? 15.329 -7.872 -23.411 1.00 85.94 102 SER A O 1
ATOM 842 N N . GLY A 1 103 ? 17.158 -7.677 -22.117 1.00 85.31 103 GLY A N 1
ATOM 843 C CA . GLY A 1 103 ? 16.969 -6.275 -21.752 1.00 85.31 103 GLY A CA 1
ATOM 844 C C . GLY A 1 103 ? 18.282 -5.508 -21.847 1.00 85.31 103 GLY A C 1
ATOM 845 O O . GLY A 1 103 ? 19.311 -5.984 -21.374 1.00 85.31 103 GLY A O 1
ATOM 846 N N . GLU A 1 104 ? 18.257 -4.325 -22.455 1.00 90.69 104 GLU A N 1
ATOM 847 C CA . GLU A 1 104 ? 19.412 -3.426 -22.537 1.00 90.69 104 GLU A CA 1
ATOM 848 C C . GLU A 1 104 ? 19.220 -2.224 -21.611 1.00 90.69 104 GLU A C 1
ATOM 850 O O . GLU A 1 104 ? 18.121 -1.687 -21.491 1.00 90.69 104 GLU A O 1
ATOM 855 N N . PHE A 1 105 ? 20.296 -1.783 -20.967 1.00 86.75 105 PHE A N 1
ATOM 856 C CA . PHE A 1 105 ? 20.289 -0.646 -20.046 1.00 86.75 105 PHE A CA 1
ATOM 857 C C . PHE A 1 105 ? 21.639 0.077 -20.072 1.00 86.75 105 PHE A C 1
ATOM 859 O O . PHE A 1 105 ? 22.593 -0.382 -20.699 1.00 86.75 105 PHE A O 1
ATOM 866 N N . ARG A 1 106 ? 21.738 1.242 -19.425 1.00 85.62 106 ARG A N 1
ATOM 867 C CA . ARG A 1 106 ? 23.010 1.960 -19.258 1.00 85.62 106 ARG A CA 1
ATOM 868 C C . ARG A 1 106 ? 23.306 2.168 -17.780 1.00 85.62 106 ARG A C 1
ATOM 870 O O . ARG A 1 106 ? 22.426 2.593 -17.042 1.00 85.62 106 ARG A O 1
ATOM 877 N N . LEU A 1 107 ? 24.544 1.903 -17.372 1.00 82.44 107 LEU A N 1
ATOM 878 C CA . LEU A 1 107 ? 25.048 2.242 -16.042 1.00 82.44 107 LEU A CA 1
ATOM 879 C C . LEU A 1 107 ? 25.867 3.533 -16.125 1.00 82.44 107 LEU A C 1
ATOM 881 O O . LEU A 1 107 ? 26.812 3.624 -16.911 1.00 82.44 107 LEU A O 1
ATOM 885 N N . GLY A 1 108 ? 25.490 4.534 -15.331 1.00 73.50 108 GLY A N 1
ATOM 886 C CA . GLY A 1 108 ? 26.219 5.796 -15.176 1.00 73.50 108 GLY A CA 1
ATOM 887 C C . GLY A 1 108 ? 27.150 5.790 -13.961 1.00 73.50 108 GLY A C 1
ATOM 888 O O . GLY A 1 108 ? 27.257 4.791 -13.246 1.00 73.50 108 GLY A O 1
ATOM 889 N N . LYS A 1 109 ? 27.828 6.916 -13.710 1.00 65.88 109 LYS A N 1
ATOM 890 C CA . LYS A 1 109 ? 28.437 7.167 -12.393 1.00 65.88 109 LYS A CA 1
ATOM 891 C C . LYS A 1 109 ? 27.313 7.270 -11.351 1.00 65.88 109 LYS A C 1
ATOM 893 O O . LYS A 1 109 ? 26.209 7.698 -11.692 1.00 65.88 109 LYS A O 1
ATOM 898 N N . GLU A 1 110 ? 27.586 6.850 -10.114 1.00 54.38 110 GLU A N 1
ATOM 899 C CA . GLU A 1 110 ? 26.592 6.854 -9.023 1.00 54.38 110 GLU A CA 1
ATOM 900 C C . GLU A 1 110 ? 25.940 8.232 -8.838 1.00 54.38 110 GLU A C 1
ATOM 902 O O . GLU A 1 110 ? 24.741 8.289 -8.589 1.00 54.38 110 GLU A O 1
ATOM 907 N N . ASP A 1 111 ? 26.662 9.326 -9.097 1.00 53.06 111 ASP A N 1
ATOM 908 C CA . ASP A 1 111 ? 26.129 10.683 -8.937 1.00 53.06 111 ASP A CA 1
ATOM 909 C C . ASP A 1 111 ? 25.010 11.040 -9.937 1.00 53.06 111 ASP A C 1
ATOM 911 O O . ASP A 1 111 ? 23.937 11.464 -9.522 1.00 53.06 111 ASP A O 1
ATOM 915 N N . ASP A 1 112 ? 25.170 10.822 -11.246 1.00 49.25 112 ASP A N 1
ATOM 916 C CA . ASP A 1 112 ? 24.203 11.351 -12.232 1.00 49.25 112 ASP A CA 1
ATOM 917 C C . ASP A 1 112 ? 22.856 10.604 -12.246 1.00 49.25 112 ASP A C 1
ATOM 919 O O . ASP A 1 112 ? 21.808 11.183 -12.537 1.00 49.25 112 ASP A O 1
ATOM 923 N N . SER A 1 113 ? 22.864 9.304 -11.939 1.00 52.34 113 SER A N 1
ATOM 924 C CA . SER A 1 113 ? 21.651 8.471 -11.970 1.00 52.34 113 SER A CA 1
ATOM 925 C C . SER A 1 113 ? 20.842 8.547 -10.674 1.00 52.34 113 SER A C 1
ATOM 927 O O . SER A 1 113 ? 19.615 8.627 -10.732 1.00 52.34 113 SER A O 1
ATOM 929 N N . VAL A 1 114 ? 21.515 8.604 -9.519 1.00 52.59 114 VAL A N 1
ATOM 930 C CA . VAL A 1 114 ? 20.864 8.754 -8.211 1.00 52.59 114 VAL A CA 1
ATOM 931 C C . VAL A 1 114 ? 20.297 10.165 -8.051 1.00 52.59 114 VAL A C 1
ATOM 933 O O . VAL A 1 114 ? 19.179 10.308 -7.561 1.00 52.59 114 VAL A O 1
ATOM 936 N N . ILE A 1 115 ? 20.997 11.203 -8.531 1.00 53.91 115 ILE A N 1
ATOM 937 C CA . ILE A 1 115 ? 20.492 12.587 -8.504 1.00 53.91 115 ILE A CA 1
ATOM 938 C C . ILE A 1 115 ? 19.239 12.736 -9.381 1.00 53.91 115 ILE A C 1
ATOM 940 O O . ILE A 1 115 ? 18.282 13.388 -8.962 1.00 53.91 115 ILE A O 1
ATOM 944 N N . ASN A 1 116 ? 19.201 12.114 -10.566 1.00 61.94 116 ASN A N 1
ATOM 945 C CA . ASN A 1 116 ? 18.043 12.204 -11.461 1.00 61.94 116 ASN A CA 1
ATOM 946 C C . ASN A 1 116 ? 16.826 11.422 -10.928 1.00 61.94 116 ASN A C 1
ATOM 948 O O . ASN A 1 116 ? 15.717 11.951 -10.912 1.00 61.94 116 ASN A O 1
ATOM 952 N N . ASP A 1 117 ? 17.027 10.202 -10.417 1.00 65.50 117 ASP A N 1
ATOM 953 C CA . ASP A 1 117 ? 15.959 9.420 -9.775 1.00 65.50 117 ASP A CA 1
ATOM 954 C C . ASP A 1 117 ? 15.407 10.149 -8.536 1.00 65.50 117 ASP A C 1
ATOM 956 O O . ASP A 1 117 ? 14.195 10.302 -8.376 1.00 65.50 117 ASP A O 1
ATOM 960 N N . MET A 1 118 ? 16.288 10.710 -7.702 1.00 67.12 118 MET A N 1
ATOM 961 C CA . MET A 1 118 ? 15.899 11.495 -6.529 1.00 67.12 118 MET A CA 1
ATOM 962 C C . MET A 1 118 ? 15.125 12.766 -6.908 1.00 67.12 118 MET A C 1
ATOM 964 O O . MET A 1 118 ? 14.126 13.088 -6.262 1.00 67.12 118 MET A O 1
ATOM 968 N N . ALA A 1 119 ? 15.540 13.476 -7.960 1.00 72.88 119 ALA A N 1
ATOM 969 C CA . ALA A 1 119 ? 14.839 14.660 -8.449 1.00 72.88 119 ALA A CA 1
ATO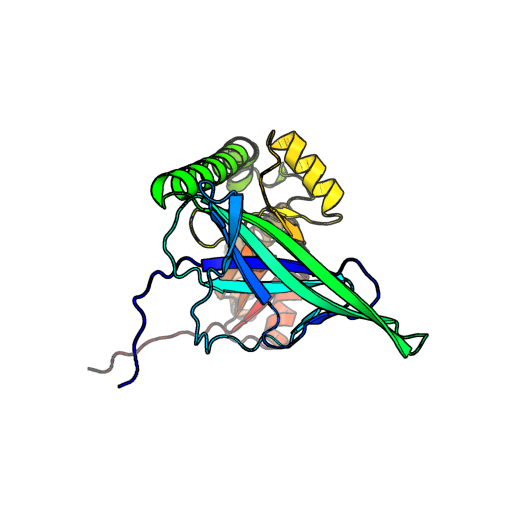M 970 C C . ALA A 1 119 ? 13.432 14.321 -8.965 1.00 72.88 119 ALA A C 1
ATOM 972 O O . ALA A 1 119 ? 12.474 15.022 -8.633 1.00 72.88 119 ALA A O 1
ATOM 973 N N . ILE A 1 120 ? 13.292 13.225 -9.718 1.00 75.44 120 ILE A N 1
ATOM 974 C CA . ILE A 1 120 ? 12.002 12.715 -10.202 1.00 75.44 120 ILE A CA 1
ATOM 975 C C . ILE A 1 120 ? 11.094 12.392 -9.012 1.00 75.44 120 ILE A C 1
ATOM 977 O O . ILE A 1 120 ? 10.001 12.949 -8.893 1.00 75.44 120 ILE A O 1
ATOM 981 N N . LYS A 1 121 ? 11.572 11.566 -8.079 1.00 75.44 121 LYS A N 1
ATOM 982 C CA . LYS A 1 121 ? 10.808 11.110 -6.908 1.00 75.44 121 LYS A CA 1
ATOM 983 C C . LYS A 1 121 ? 10.374 12.256 -6.002 1.00 75.44 121 LYS A C 1
ATOM 985 O O . LYS A 1 121 ? 9.200 12.332 -5.641 1.00 75.44 121 LYS A O 1
ATOM 990 N N . LYS A 1 122 ? 11.283 13.189 -5.704 1.00 78.81 122 LYS A N 1
ATOM 991 C CA . LYS A 1 122 ? 10.959 14.409 -4.955 1.00 78.81 122 LYS A CA 1
ATOM 992 C C . LYS A 1 122 ? 9.896 15.224 -5.677 1.00 78.81 122 LYS A C 1
ATOM 994 O O . LYS A 1 122 ? 8.902 15.613 -5.078 1.00 78.81 122 LYS A O 1
ATOM 999 N N . SER A 1 123 ? 10.070 15.414 -6.981 1.00 83.19 123 SER A N 1
ATOM 1000 C CA . SER A 1 123 ? 9.098 16.136 -7.782 1.00 83.19 123 SER A CA 1
ATOM 1001 C C . SER A 1 123 ? 7.718 15.465 -7.706 1.00 83.19 123 SER A C 1
ATOM 1003 O O . SER A 1 123 ? 6.719 16.175 -7.677 1.00 83.19 123 SER A O 1
ATOM 1005 N N . VAL A 1 124 ? 7.617 14.123 -7.673 1.00 82.19 124 VAL A N 1
ATOM 1006 C CA . VAL A 1 124 ? 6.309 13.423 -7.636 1.00 82.19 124 VAL A CA 1
ATOM 1007 C C . VAL A 1 124 ? 5.612 13.741 -6.322 1.00 82.19 124 VAL A C 1
ATOM 1009 O O . VAL A 1 124 ? 4.433 14.095 -6.313 1.00 82.19 124 VAL A O 1
ATOM 1012 N N . TYR A 1 125 ? 6.361 13.634 -5.225 1.00 82.38 125 TYR A N 1
ATOM 1013 C CA . TYR A 1 125 ? 5.883 13.978 -3.896 1.00 82.38 125 TYR A CA 1
ATOM 1014 C C . TYR A 1 125 ? 5.417 15.439 -3.834 1.00 82.38 125 TYR A C 1
ATOM 1016 O O . TYR A 1 125 ? 4.306 15.702 -3.381 1.00 82.38 125 TYR A O 1
ATOM 1024 N N . ASP A 1 126 ? 6.203 16.375 -4.374 1.00 84.75 126 ASP A N 1
ATOM 1025 C CA . ASP A 1 126 ? 5.842 17.795 -4.431 1.00 84.75 126 ASP A CA 1
ATOM 1026 C C . ASP A 1 126 ? 4.548 18.013 -5.239 1.00 84.75 126 ASP A C 1
ATOM 1028 O O . ASP A 1 126 ? 3.651 18.721 -4.783 1.00 84.75 126 ASP A O 1
ATOM 1032 N N . SER A 1 127 ? 4.393 17.365 -6.402 1.00 87.38 127 SER A N 1
ATOM 1033 C CA . SER A 1 127 ? 3.143 17.396 -7.180 1.00 87.38 127 SER A CA 1
ATOM 1034 C C . SER A 1 127 ? 1.957 16.878 -6.369 1.00 87.38 127 SER A C 1
ATOM 1036 O O . SER A 1 127 ? 0.896 17.495 -6.378 1.00 87.38 127 SER A O 1
ATOM 1038 N N . PHE A 1 128 ? 2.122 15.773 -5.642 1.00 87.25 128 PHE A N 1
ATOM 1039 C CA . PHE A 1 128 ? 1.049 15.227 -4.819 1.00 87.25 128 PHE A CA 1
ATOM 1040 C C . PHE A 1 128 ? 0.662 16.165 -3.677 1.00 87.25 128 PHE A C 1
ATOM 1042 O O . PHE A 1 128 ? -0.524 16.422 -3.483 1.00 87.25 128 PHE A O 1
ATOM 1049 N N . ILE A 1 129 ? 1.636 16.696 -2.936 1.00 85.25 129 ILE A N 1
ATOM 1050 C CA . ILE A 1 129 ? 1.378 17.627 -1.833 1.00 85.25 129 ILE A CA 1
ATOM 1051 C C . ILE A 1 129 ? 0.741 18.920 -2.348 1.00 85.25 129 ILE A C 1
ATOM 1053 O O . ILE A 1 129 ? -0.193 19.411 -1.726 1.00 85.25 129 ILE A O 1
ATOM 1057 N N . ASN A 1 130 ? 1.159 19.436 -3.502 1.00 87.12 130 ASN A N 1
ATOM 1058 C CA . ASN A 1 130 ? 0.533 20.619 -4.095 1.00 87.12 130 ASN A CA 1
ATOM 1059 C C . ASN A 1 130 ? -0.916 20.361 -4.537 1.00 87.12 130 ASN A C 1
ATOM 1061 O O . ASN A 1 130 ? -1.758 21.246 -4.416 1.00 87.12 130 ASN A O 1
ATOM 1065 N N . THR A 1 131 ? -1.221 19.163 -5.045 1.00 87.94 131 THR A N 1
ATOM 1066 C CA . THR A 1 131 ? -2.578 18.820 -5.497 1.00 87.94 131 THR A CA 1
ATOM 1067 C C . THR A 1 131 ? -3.503 18.447 -4.336 1.00 87.94 131 THR A C 1
ATOM 1069 O O . THR A 1 131 ? -4.680 18.805 -4.347 1.00 87.94 131 THR A O 1
ATOM 1072 N N . PHE A 1 132 ? -2.999 17.715 -3.340 1.00 86.81 132 PHE A N 1
ATOM 1073 C CA . PHE A 1 132 ? -3.824 17.068 -2.316 1.00 86.81 132 PHE A CA 1
ATOM 1074 C C . PHE A 1 132 ? -3.474 17.443 -0.874 1.00 86.81 132 PHE A C 1
ATOM 1076 O O . PHE A 1 132 ? -4.250 17.109 0.013 1.00 86.81 132 PHE A O 1
ATOM 1083 N N . GLY A 1 133 ? -2.345 18.099 -0.603 1.00 79.75 133 GLY A N 1
ATOM 1084 C CA . GLY A 1 133 ? -1.770 18.238 0.742 1.00 79.75 133 GLY A CA 1
ATOM 1085 C C . GLY A 1 133 ? -2.699 18.875 1.776 1.00 79.75 133 GLY A C 1
ATOM 1086 O O . GLY A 1 133 ? -2.829 18.343 2.881 1.00 79.75 133 GLY A O 1
ATOM 1087 N N . ASP A 1 134 ? -3.391 19.950 1.402 1.00 75.06 134 ASP A N 1
ATOM 1088 C CA . ASP A 1 134 ? -4.354 20.626 2.280 1.00 75.06 134 ASP A CA 1
ATOM 1089 C C . ASP A 1 134 ? -5.567 19.722 2.566 1.00 75.06 134 ASP A C 1
ATOM 1091 O O . ASP A 1 134 ? -5.950 19.498 3.719 1.00 75.06 134 ASP A O 1
ATOM 1095 N N . TYR A 1 135 ? -6.100 19.071 1.530 1.00 75.06 135 TYR A N 1
ATOM 1096 C CA . TYR A 1 135 ? -7.204 18.118 1.654 1.00 75.06 135 TYR A CA 1
ATOM 1097 C C . TYR A 1 135 ? -6.822 16.888 2.480 1.00 75.06 135 TYR A C 1
ATOM 1099 O O . TYR A 1 135 ? -7.617 16.382 3.262 1.00 75.06 135 TYR A O 1
ATOM 1107 N N . TYR A 1 136 ? -5.583 16.422 2.375 1.00 72.56 136 TYR A N 1
ATOM 1108 C CA . TYR A 1 136 ? -5.113 15.230 3.074 1.00 72.56 136 TYR A CA 1
ATOM 1109 C C . TYR A 1 136 ? -5.067 15.397 4.600 1.00 72.56 136 TYR A C 1
ATOM 1111 O O . TYR A 1 136 ? -5.180 14.409 5.336 1.00 72.56 136 TYR A O 1
ATOM 1119 N N . ARG A 1 137 ? -4.916 16.641 5.081 1.00 69.31 137 ARG A N 1
ATOM 1120 C CA . ARG A 1 137 ? -4.781 16.969 6.508 1.00 69.31 137 ARG A CA 1
ATOM 1121 C C . ARG A 1 137 ? -6.069 17.474 7.145 1.00 69.31 137 ARG A C 1
ATOM 1123 O O . ARG A 1 137 ? -6.349 17.080 8.277 1.00 69.31 137 ARG A O 1
ATOM 1130 N N . THR A 1 138 ? -6.827 18.327 6.459 1.00 71.81 138 THR A N 1
ATOM 1131 C CA . THR A 1 138 ? -7.960 19.045 7.073 1.00 71.81 138 THR A CA 1
ATOM 1132 C C . THR A 1 138 ? -9.286 18.864 6.346 1.00 71.81 138 THR A C 1
ATOM 1134 O O . THR A 1 138 ? -10.326 18.923 6.991 1.00 71.81 138 THR A O 1
ATOM 1137 N N . GLU A 1 139 ? -9.273 18.592 5.041 1.00 83.19 139 GLU A N 1
ATOM 1138 C CA . GLU A 1 139 ? -10.485 18.510 4.212 1.00 83.19 139 GLU A CA 1
ATOM 1139 C C . GLU A 1 139 ? -10.564 17.183 3.447 1.00 83.19 139 GLU A C 1
ATOM 1141 O O . GLU A 1 139 ? -10.842 17.138 2.247 1.00 83.19 139 GLU A O 1
ATOM 1146 N N . TYR A 1 140 ? -10.319 16.072 4.149 1.00 85.88 140 TYR A N 1
ATOM 1147 C CA . TYR A 1 140 ? -10.227 14.745 3.524 1.00 85.88 140 TYR A CA 1
ATOM 1148 C C . TYR A 1 140 ? -11.537 14.316 2.850 1.00 85.88 140 TYR A C 1
ATOM 1150 O O . TYR A 1 140 ? -11.547 13.402 2.028 1.00 85.88 140 TYR A O 1
ATOM 1158 N N . ASP A 1 141 ? -12.644 14.986 3.172 1.00 87.50 141 ASP A N 1
ATOM 1159 C CA . ASP A 1 141 ? -13.936 14.784 2.534 1.00 87.50 141 ASP A CA 1
ATOM 1160 C C . ASP A 1 141 ? -13.963 15.178 1.054 1.00 87.50 141 ASP A C 1
ATOM 1162 O O . ASP A 1 141 ? -14.719 14.583 0.281 1.00 87.50 141 ASP A O 1
ATOM 1166 N N . SER A 1 142 ? -13.110 16.119 0.657 1.00 88.12 142 SER A N 1
ATOM 1167 C CA . SER A 1 142 ? -12.975 16.601 -0.720 1.00 88.12 142 SER A CA 1
ATOM 1168 C C . SER A 1 142 ? -12.038 15.735 -1.567 1.00 88.12 142 SER A C 1
ATOM 1170 O O . SER A 1 142 ? -11.910 15.964 -2.770 1.00 88.12 142 SER A O 1
ATOM 1172 N N . LEU A 1 143 ? -11.374 14.738 -0.970 1.00 90.69 143 LEU A N 1
ATOM 1173 C CA . LEU A 1 143 ? -10.488 13.843 -1.707 1.00 90.69 143 LEU A CA 1
ATOM 1174 C C . LEU A 1 143 ? -11.272 12.910 -2.643 1.00 90.69 143 LEU A C 1
ATOM 1176 O O . LEU A 1 143 ? -12.389 12.497 -2.314 1.00 90.69 143 LEU A O 1
ATOM 1180 N N . PRO A 1 144 ? -10.678 12.518 -3.786 1.00 92.06 144 PRO A N 1
ATOM 1181 C CA . PRO A 1 144 ? -11.295 11.556 -4.688 1.00 92.06 144 PRO A CA 1
ATOM 1182 C C . PRO A 1 144 ? -11.549 10.203 -4.015 1.00 92.06 144 PRO A C 1
ATOM 1184 O O . PRO A 1 144 ? -10.688 9.677 -3.312 1.00 92.06 144 PRO A O 1
ATOM 1187 N N . ASP A 1 145 ? -12.695 9.585 -4.305 1.00 93.12 145 ASP A N 1
ATOM 1188 C CA . ASP A 1 145 ? -13.073 8.288 -3.723 1.00 93.12 145 ASP A CA 1
ATOM 1189 C C . ASP A 1 145 ? -12.165 7.131 -4.126 1.00 93.12 145 ASP A C 1
ATOM 1191 O O . ASP A 1 145 ? -12.021 6.166 -3.381 1.00 93.12 145 ASP A O 1
ATOM 1195 N N . PHE A 1 146 ? -11.528 7.228 -5.289 1.00 94.00 146 PHE A N 1
ATOM 1196 C CA . PHE A 1 146 ? -10.584 6.212 -5.733 1.00 94.00 146 PHE A CA 1
ATOM 1197 C C . PHE A 1 146 ? -9.232 6.320 -5.007 1.00 94.00 146 PHE A C 1
ATOM 1199 O O . PHE A 1 146 ? -8.411 5.421 -5.144 1.00 94.00 146 PHE A O 1
ATOM 1206 N N . LEU A 1 147 ? -8.955 7.390 -4.249 1.00 93.19 147 LEU A N 1
ATOM 1207 C CA . LEU A 1 147 ? -7.668 7.571 -3.578 1.00 93.19 147 LEU A CA 1
ATOM 1208 C C . LEU A 1 147 ? -7.631 6.760 -2.274 1.00 93.19 147 LEU A C 1
ATOM 1210 O O . LEU A 1 147 ? -8.291 7.104 -1.296 1.00 93.19 147 LEU A O 1
ATOM 1214 N N . GLY A 1 148 ? -6.840 5.688 -2.252 1.00 90.31 148 GLY A N 1
ATOM 1215 C CA . GLY A 1 148 ? -6.614 4.807 -1.096 1.00 90.31 148 GLY A CA 1
ATOM 1216 C C . GLY A 1 148 ? -5.597 5.331 -0.081 1.00 90.31 148 GLY A C 1
ATOM 1217 O O . GLY A 1 148 ? -5.535 4.828 1.039 1.00 90.31 148 GLY A O 1
ATOM 1218 N N . GLY A 1 149 ? -4.839 6.354 -0.471 1.00 86.50 149 GLY A N 1
ATOM 1219 C CA . GLY A 1 149 ? -3.838 7.029 0.343 1.00 86.50 149 GLY A CA 1
ATOM 1220 C C . GLY A 1 149 ? -2.419 6.867 -0.199 1.00 86.50 149 GLY A C 1
ATOM 1221 O O . GLY A 1 149 ? -2.233 6.493 -1.361 1.00 86.50 149 GLY A O 1
ATOM 1222 N N . ILE A 1 150 ? -1.420 7.161 0.629 1.00 81.62 150 ILE A N 1
ATOM 1223 C CA . ILE A 1 150 ? 0.004 7.038 0.292 1.00 81.62 150 ILE A CA 1
ATOM 1224 C C . ILE A 1 150 ? 0.712 6.183 1.350 1.00 81.62 150 ILE A C 1
ATOM 1226 O O . ILE A 1 150 ? 0.382 6.257 2.529 1.00 81.62 150 ILE A O 1
ATOM 1230 N N . T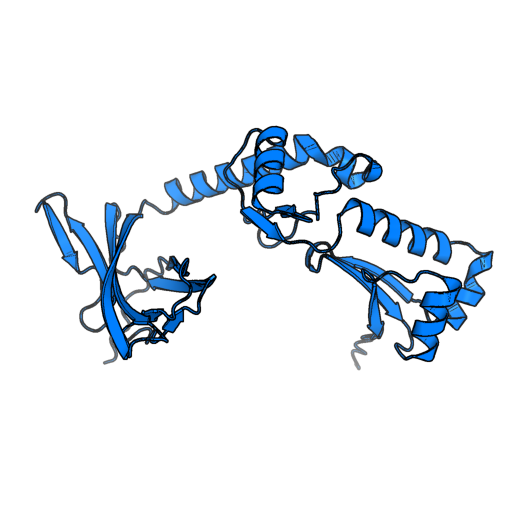YR A 1 151 ? 1.675 5.349 0.945 1.00 71.12 151 TYR A N 1
ATOM 1231 C CA . TYR A 1 151 ? 2.444 4.520 1.884 1.00 71.12 151 TYR A CA 1
ATOM 1232 C C . TYR A 1 151 ? 3.970 4.682 1.730 1.00 71.12 151 TYR A C 1
ATOM 1234 O O . TYR A 1 151 ? 4.458 4.829 0.612 1.00 71.12 151 TYR A O 1
ATOM 1242 N N . ASP A 1 152 ? 4.685 4.604 2.864 1.00 54.06 152 ASP A N 1
ATOM 1243 C CA . ASP A 1 152 ? 6.154 4.556 3.056 1.00 54.06 152 ASP A CA 1
ATOM 1244 C C . ASP A 1 152 ? 6.812 3.287 2.438 1.00 54.06 152 ASP A C 1
ATOM 1246 O O . ASP A 1 152 ? 6.136 2.313 2.134 1.00 54.06 152 ASP A O 1
ATOM 1250 N N . ALA A 1 153 ? 8.121 3.162 2.188 1.00 45.31 153 ALA A N 1
ATOM 1251 C CA . ALA A 1 153 ? 9.254 3.474 3.051 1.00 45.31 153 ALA A CA 1
ATOM 1252 C C . ALA A 1 153 ? 10.533 3.789 2.251 1.00 45.31 153 ALA A C 1
ATOM 1254 O O . ALA A 1 153 ? 10.762 3.257 1.160 1.00 45.31 153 ALA A O 1
ATOM 1255 N N . ASP A 1 154 ? 11.352 4.630 2.878 1.00 49.22 154 ASP A N 1
ATOM 1256 C CA . ASP A 1 154 ? 12.398 5.504 2.346 1.00 49.22 154 ASP A CA 1
ATOM 1257 C C . ASP A 1 154 ? 11.810 6.671 1.555 1.00 49.22 154 ASP A C 1
ATOM 1259 O O . ASP A 1 154 ? 10.928 6.479 0.721 1.00 49.22 154 ASP A O 1
ATOM 1263 N N . GLN A 1 155 ? 12.309 7.885 1.826 1.00 50.09 155 GLN A N 1
ATOM 1264 C CA . GLN A 1 155 ? 11.868 9.211 1.333 1.00 50.09 155 GLN A CA 1
ATOM 1265 C C . GLN A 1 155 ? 11.713 9.341 -0.205 1.00 50.09 155 GLN A C 1
ATOM 1267 O O . GLN A 1 155 ? 11.464 10.424 -0.728 1.00 50.09 155 GLN A O 1
ATOM 1272 N N . TYR A 1 156 ? 11.877 8.244 -0.938 1.00 54.78 156 TYR A N 1
ATOM 1273 C CA . TYR A 1 156 ? 12.128 8.154 -2.358 1.00 54.78 156 TYR A CA 1
ATOM 1274 C C . TYR A 1 156 ? 11.313 7.035 -3.047 1.00 54.78 156 TYR A C 1
ATOM 1276 O O . TYR A 1 156 ? 11.514 6.816 -4.230 1.00 54.78 156 TYR A O 1
ATOM 1284 N N . ASN A 1 157 ? 10.386 6.317 -2.393 1.00 62.69 157 ASN A N 1
ATOM 1285 C CA . ASN A 1 157 ? 9.513 5.327 -3.063 1.00 62.69 157 ASN A CA 1
ATOM 1286 C C . ASN A 1 157 ? 8.027 5.689 -2.933 1.00 62.69 157 ASN A C 1
ATOM 1288 O O . ASN A 1 157 ? 7.274 5.079 -2.180 1.00 62.69 157 ASN A O 1
ATOM 1292 N N . PHE A 1 158 ? 7.603 6.694 -3.701 1.00 71.31 158 PHE A N 1
ATOM 1293 C CA . PHE A 1 158 ? 6.235 7.205 -3.685 1.00 71.31 158 PHE A CA 1
ATOM 1294 C C . PHE A 1 158 ? 5.262 6.259 -4.411 1.00 71.31 158 PHE A C 1
ATOM 1296 O O . PHE A 1 158 ? 5.299 6.130 -5.639 1.00 71.31 158 PHE A O 1
ATOM 1303 N N . VAL A 1 159 ? 4.391 5.586 -3.654 1.00 80.69 159 VAL A N 1
ATOM 1304 C CA . VAL A 1 159 ? 3.351 4.696 -4.191 1.00 80.69 159 VAL A CA 1
ATOM 1305 C C . VAL A 1 159 ? 1.975 5.192 -3.767 1.00 80.69 159 VAL A C 1
ATOM 1307 O O . VAL A 1 159 ? 1.692 5.308 -2.574 1.00 80.69 159 VAL A O 1
ATOM 1310 N N . ILE A 1 160 ? 1.112 5.443 -4.753 1.00 87.12 160 ILE A N 1
ATOM 1311 C CA . ILE A 1 160 ? -0.258 5.917 -4.533 1.00 87.12 160 ILE A CA 1
ATOM 1312 C C . ILE A 1 160 ? -1.215 4.728 -4.547 1.00 87.12 160 ILE A C 1
ATOM 1314 O O . ILE A 1 160 ? -1.210 3.913 -5.468 1.00 87.12 160 ILE A O 1
ATOM 1318 N N . TYR A 1 161 ? -2.061 4.627 -3.536 1.00 89.56 161 TYR A N 1
ATOM 1319 C CA . TYR A 1 161 ? -3.028 3.547 -3.423 1.00 89.56 161 TYR A CA 1
ATOM 1320 C C . TYR A 1 161 ? -4.325 3.942 -4.128 1.00 89.56 161 TYR A C 1
ATOM 1322 O O . TYR A 1 161 ? -4.789 5.076 -4.011 1.00 89.56 161 TYR A O 1
ATOM 1330 N N . VAL A 1 162 ? -4.903 3.006 -4.876 1.00 93.62 162 VAL A N 1
ATOM 1331 C CA . VAL A 1 162 ? -6.083 3.211 -5.717 1.00 93.62 162 VAL A CA 1
ATOM 1332 C C . VAL A 1 162 ? -7.142 2.169 -5.377 1.00 93.62 162 VAL A C 1
ATOM 1334 O O . VAL A 1 162 ? -6.864 0.973 -5.353 1.00 93.62 162 VAL A O 1
ATOM 1337 N N . VAL A 1 163 ? -8.361 2.630 -5.121 1.00 95.62 163 VAL A N 1
ATOM 1338 C CA . VAL A 1 163 ? -9.557 1.800 -4.966 1.00 95.62 163 VAL A CA 1
ATOM 1339 C C . VAL A 1 163 ? -10.219 1.636 -6.332 1.00 95.62 163 VAL A C 1
ATOM 1341 O O . VAL A 1 163 ? -10.462 2.625 -7.022 1.00 95.62 163 VAL A O 1
ATOM 1344 N N . GLY A 1 164 ? -10.551 0.399 -6.699 1.00 93.25 164 GLY A N 1
ATOM 1345 C CA . GLY A 1 164 ? -11.152 0.074 -7.994 1.00 93.25 164 GLY A CA 1
ATOM 1346 C C . GLY A 1 164 ? -10.111 -0.257 -9.065 1.00 93.25 164 GLY A C 1
ATOM 1347 O O . GLY A 1 164 ? -9.078 -0.856 -8.765 1.00 93.25 164 GLY A O 1
ATOM 1348 N N . ASP A 1 165 ? -10.404 0.093 -10.318 1.00 93.38 165 ASP A N 1
ATOM 1349 C CA . ASP A 1 165 ? -9.528 -0.210 -11.450 1.00 93.38 165 ASP A CA 1
ATOM 1350 C C . ASP A 1 165 ? -8.240 0.633 -11.415 1.00 93.38 165 ASP A C 1
ATOM 1352 O O . ASP A 1 165 ? -8.263 1.866 -11.334 1.00 93.38 165 ASP A O 1
ATOM 1356 N N . LEU A 1 166 ? -7.092 -0.046 -11.479 1.00 88.75 166 LEU A N 1
ATOM 1357 C CA . LEU A 1 166 ? -5.781 0.597 -11.384 1.00 88.75 166 LEU A CA 1
ATOM 1358 C C . LEU A 1 166 ? -5.428 1.417 -12.625 1.00 88.75 166 LEU A C 1
ATOM 1360 O O . LEU A 1 166 ? -4.681 2.390 -12.511 1.00 88.75 166 LEU A O 1
ATOM 1364 N N . THR A 1 167 ? -5.933 1.033 -13.796 1.00 89.06 167 THR A N 1
ATOM 1365 C CA . THR A 1 167 ? -5.656 1.719 -15.060 1.00 89.06 167 THR A CA 1
ATOM 1366 C C . THR A 1 167 ? -6.393 3.048 -15.087 1.00 89.06 167 THR A C 1
ATOM 1368 O O . THR A 1 167 ? -5.763 4.092 -15.270 1.00 89.06 167 THR A O 1
ATOM 1371 N N . ASP A 1 168 ? -7.692 3.029 -14.797 1.00 92.38 168 ASP A N 1
ATOM 1372 C CA . ASP A 1 168 ? -8.528 4.226 -14.714 1.00 92.38 168 ASP A CA 1
ATOM 1373 C C . ASP A 1 168 ? -8.041 5.161 -13.606 1.00 92.38 168 ASP A C 1
ATOM 1375 O O . ASP A 1 168 ? -7.841 6.359 -13.833 1.00 92.38 168 ASP A O 1
ATOM 1379 N N . GLY A 1 169 ? -7.759 4.614 -12.418 1.00 91.38 169 GLY A N 1
ATOM 1380 C CA . GLY A 1 169 ? -7.206 5.389 -11.312 1.00 91.38 169 GLY A CA 1
ATOM 1381 C C . GLY A 1 169 ? -5.863 6.032 -11.663 1.00 91.38 169 GLY A C 1
ATOM 1382 O O . GLY A 1 169 ? -5.654 7.211 -11.371 1.00 91.38 169 GLY A O 1
ATOM 1383 N N . LYS A 1 170 ? -4.967 5.318 -12.362 1.00 91.31 170 LYS A N 1
ATOM 1384 C CA . LYS A 1 170 ? -3.694 5.888 -12.829 1.00 91.31 170 LYS A CA 1
ATOM 1385 C C . LYS A 1 170 ? -3.906 6.983 -13.876 1.00 91.31 170 LYS A C 1
ATOM 1387 O O . LYS A 1 170 ? -3.241 8.010 -13.797 1.00 91.31 170 LYS A O 1
ATOM 1392 N N . ILE A 1 171 ? -4.840 6.825 -14.815 1.00 91.25 171 ILE A N 1
ATOM 1393 C CA . ILE A 1 171 ? -5.172 7.865 -15.807 1.00 91.25 171 ILE A CA 1
ATOM 1394 C C . ILE A 1 171 ? -5.682 9.138 -15.115 1.00 91.25 171 ILE A C 1
ATOM 1396 O O . ILE A 1 171 ? -5.249 10.244 -15.454 1.00 91.25 171 ILE A O 1
ATOM 1400 N N . LEU A 1 172 ? -6.561 8.996 -14.120 1.00 94.31 172 LEU A N 1
ATOM 1401 C CA . LEU A 1 172 ? -7.075 10.124 -13.342 1.00 94.31 172 LEU A CA 1
ATOM 1402 C C . LEU A 1 172 ? -5.963 10.813 -12.544 1.00 94.31 172 LEU A C 1
ATOM 1404 O O . LEU A 1 172 ? -5.843 12.037 -12.607 1.00 94.31 172 LEU A O 1
ATOM 1408 N N . LEU A 1 173 ? -5.110 10.044 -11.861 1.00 92.44 173 LEU A N 1
ATOM 1409 C CA . LEU A 1 173 ? -3.953 10.581 -11.140 1.00 92.44 173 LEU A CA 1
ATOM 1410 C C . LEU A 1 173 ? -2.981 11.293 -12.078 1.00 92.44 173 LEU A C 1
ATOM 1412 O O . LEU A 1 173 ? -2.508 12.373 -11.740 1.00 92.44 173 LEU A O 1
ATOM 1416 N N . ASN A 1 174 ? -2.739 10.757 -13.276 1.00 92.75 174 ASN A N 1
ATOM 1417 C CA . ASN A 1 174 ? -1.873 11.410 -14.253 1.00 92.75 174 ASN A CA 1
ATOM 1418 C C . ASN A 1 174 ? -2.398 12.803 -14.618 1.00 92.75 174 ASN A C 1
ATOM 1420 O O . ASN A 1 174 ? -1.635 13.768 -14.670 1.00 92.75 174 ASN A O 1
ATOM 1424 N N . LYS A 1 175 ? -3.716 12.918 -14.827 1.00 92.88 175 LYS A N 1
ATOM 1425 C CA . LYS A 1 175 ? -4.382 14.190 -15.129 1.00 92.88 175 LYS A CA 1
ATOM 1426 C C . LYS A 1 175 ? -4.332 15.164 -13.948 1.00 92.88 175 LYS A C 1
ATOM 1428 O O . LYS A 1 175 ? -4.144 16.355 -14.169 1.00 92.88 175 LYS A O 1
ATOM 1433 N N . MET A 1 176 ? -4.505 14.673 -12.720 1.00 91.62 176 MET A N 1
ATOM 1434 C CA . MET A 1 176 ? -4.516 15.498 -11.503 1.00 91.62 176 MET A CA 1
ATOM 1435 C C . MET A 1 176 ? -3.119 15.969 -11.079 1.00 91.62 176 MET A C 1
ATOM 1437 O O . MET A 1 176 ? -2.973 17.080 -10.578 1.00 91.62 176 MET A O 1
ATOM 1441 N N . LEU A 1 177 ? -2.099 15.130 -11.265 1.00 89.56 177 LEU A N 1
ATOM 1442 C CA . LEU A 1 177 ? -0.718 15.425 -10.878 1.00 89.56 177 LEU A CA 1
ATOM 1443 C C . LEU A 1 177 ? 0.084 16.085 -12.007 1.00 89.56 177 LEU A C 1
ATOM 1445 O O . LEU A 1 177 ? 1.129 16.672 -11.740 1.00 89.56 177 LEU A O 1
ATOM 1449 N N . GLY A 1 178 ? -0.377 15.974 -13.259 1.00 87.31 178 GLY A N 1
ATOM 1450 C CA . GLY A 1 178 ? 0.358 16.419 -14.449 1.00 87.31 178 GLY A CA 1
ATOM 1451 C C . GLY A 1 178 ? 1.601 15.570 -14.738 1.00 87.31 178 GLY A C 1
ATOM 1452 O O . GLY A 1 178 ? 2.592 16.076 -15.262 1.00 87.31 178 GLY A O 1
ATOM 1453 N N . ARG A 1 179 ? 1.590 14.301 -14.315 1.00 84.94 179 ARG A N 1
ATOM 1454 C CA . ARG A 1 179 ? 2.769 13.429 -14.167 1.00 84.94 179 ARG A CA 1
ATOM 1455 C C . ARG A 1 179 ? 2.424 11.991 -14.532 1.00 84.94 179 ARG A C 1
ATOM 1457 O O . ARG A 1 179 ? 1.254 11.641 -14.549 1.00 84.94 179 ARG A O 1
ATOM 1464 N N . THR A 1 180 ? 3.416 11.151 -14.819 1.00 84.25 180 THR A N 1
ATOM 1465 C CA . THR A 1 180 ? 3.186 9.718 -15.155 1.00 84.25 180 THR A CA 1
ATOM 1466 C C . THR A 1 180 ? 4.190 8.762 -14.501 1.00 84.25 180 THR A C 1
ATOM 1468 O O . THR A 1 180 ? 4.009 7.544 -14.480 1.00 84.25 180 THR A O 1
ATOM 1471 N N . ASP A 1 181 ? 5.234 9.345 -13.929 1.00 79.69 181 ASP A N 1
ATOM 1472 C CA . ASP A 1 181 ? 6.433 8.791 -13.318 1.00 79.69 181 ASP A CA 1
ATOM 1473 C C . ASP A 1 181 ? 6.198 8.351 -11.863 1.00 79.69 181 ASP A C 1
ATOM 1475 O O . ASP A 1 181 ? 7.001 8.620 -10.978 1.00 79.69 181 ASP A O 1
ATOM 1479 N N . PHE A 1 182 ? 5.082 7.664 -11.606 1.00 81.62 182 PHE A N 1
ATOM 1480 C CA . PHE A 1 182 ? 4.752 7.106 -10.294 1.00 81.62 182 PHE A CA 1
ATOM 1481 C C . PHE A 1 182 ? 4.068 5.739 -10.395 1.00 81.62 182 PHE A C 1
ATOM 1483 O O . PHE A 1 182 ? 3.492 5.348 -11.422 1.00 81.62 182 PHE A O 1
ATOM 1490 N N . ASN A 1 183 ? 4.129 5.005 -9.287 1.00 83.19 183 ASN A N 1
ATOM 1491 C CA . ASN A 1 183 ? 3.531 3.685 -9.159 1.00 83.19 183 ASN A CA 1
ATOM 1492 C C . ASN A 1 183 ? 2.205 3.759 -8.407 1.00 83.19 183 ASN A C 1
ATOM 1494 O O . ASN A 1 183 ? 2.046 4.555 -7.479 1.00 83.19 183 ASN A O 1
ATOM 1498 N N . VAL A 1 184 ? 1.274 2.888 -8.800 1.00 86.62 184 VAL A N 1
ATOM 1499 C CA . VAL A 1 184 ? -0.003 2.707 -8.110 1.00 86.62 184 VAL A CA 1
ATOM 1500 C C . VAL A 1 184 ? -0.123 1.292 -7.559 1.00 86.62 184 VAL A C 1
ATOM 1502 O O . VAL A 1 184 ? 0.417 0.351 -8.145 1.00 86.62 184 VAL A O 1
ATOM 1505 N N . LYS A 1 185 ? -0.825 1.139 -6.436 1.00 87.69 185 LYS A N 1
ATOM 1506 C CA . LYS A 1 185 ? -1.163 -0.159 -5.834 1.00 87.69 185 LYS A CA 1
ATOM 1507 C C . LYS A 1 185 ? -2.654 -0.245 -5.521 1.00 87.69 185 LYS A C 1
ATOM 1509 O O . LYS A 1 185 ? -3.269 0.788 -5.270 1.00 87.69 185 LYS A O 1
ATOM 1514 N N . PRO A 1 186 ? -3.237 -1.453 -5.509 1.00 88.94 186 PRO A N 1
ATOM 1515 C CA . PRO A 1 186 ? -4.630 -1.622 -5.133 1.00 88.94 186 PRO A CA 1
ATOM 1516 C C . PRO A 1 186 ? -4.850 -1.331 -3.650 1.00 88.94 186 PRO A C 1
ATOM 1518 O O . PRO A 1 186 ? -3.995 -1.596 -2.804 1.00 88.94 186 PRO A O 1
ATOM 1521 N N . SER A 1 187 ? -6.034 -0.810 -3.361 1.00 91.62 187 SER A N 1
ATOM 1522 C CA . SER A 1 187 ? -6.525 -0.459 -2.037 1.00 91.62 187 SER A CA 1
ATOM 1523 C C . SER A 1 187 ? -7.948 -0.962 -1.867 1.00 91.62 187 SER A C 1
ATOM 1525 O O . SER A 1 187 ? -8.739 -0.921 -2.808 1.00 91.62 187 SER A O 1
ATOM 1527 N N . LEU A 1 188 ? -8.290 -1.407 -0.661 1.00 93.06 188 LEU A N 1
ATOM 1528 C CA . LEU A 1 188 ? -9.641 -1.885 -0.358 1.00 93.06 188 LEU A CA 1
ATOM 1529 C C . LEU A 1 188 ? -10.557 -0.743 0.078 1.00 93.06 188 LEU A C 1
ATOM 1531 O O . LEU A 1 188 ? -11.736 -0.729 -0.260 1.00 93.06 188 LEU A O 1
ATOM 1535 N N . PHE A 1 189 ? -10.004 0.228 0.796 1.00 95.50 189 PHE A N 1
ATOM 1536 C CA . PHE A 1 189 ? -10.720 1.380 1.319 1.00 95.50 189 PHE A CA 1
ATOM 1537 C C . PHE A 1 189 ? -10.087 2.667 0.811 1.00 95.50 189 PHE A C 1
ATOM 1539 O O . PHE A 1 189 ? -8.865 2.749 0.639 1.00 95.50 189 PHE A O 1
ATOM 1546 N N . SER A 1 190 ? -10.919 3.682 0.587 1.00 95.50 190 SER A N 1
ATOM 1547 C CA . SER A 1 190 ? -10.434 5.022 0.273 1.00 95.50 190 SER A CA 1
ATOM 1548 C C . SER A 1 190 ? -9.865 5.674 1.530 1.00 95.50 190 SER A C 1
ATOM 1550 O O . SER A 1 190 ? -10.318 5.404 2.647 1.00 95.50 190 SER A O 1
ATOM 1552 N N . TYR A 1 191 ? -8.890 6.564 1.368 1.00 93.38 191 TYR A N 1
ATOM 1553 C CA . TYR A 1 191 ? -8.325 7.318 2.483 1.00 93.38 191 TYR A CA 1
ATOM 1554 C C . TYR A 1 191 ? -9.411 8.141 3.186 1.00 93.38 191 TYR A C 1
ATOM 1556 O O . TYR A 1 191 ? -9.473 8.167 4.414 1.00 93.38 191 TYR A O 1
ATOM 1564 N N . ARG A 1 192 ? -10.350 8.716 2.421 1.00 93.88 192 ARG A N 1
ATOM 1565 C CA . ARG A 1 192 ? -11.529 9.403 2.964 1.00 93.88 192 ARG A CA 1
ATOM 1566 C C . ARG A 1 192 ? -12.368 8.494 3.865 1.00 93.88 192 ARG A C 1
ATOM 1568 O O . ARG A 1 192 ? -12.742 8.911 4.959 1.00 93.88 192 ARG A O 1
ATOM 1575 N N . HIS A 1 193 ? -12.651 7.258 3.440 1.00 95.38 193 HIS A N 1
ATOM 1576 C CA . HIS A 1 193 ? -13.397 6.287 4.253 1.00 95.38 193 HIS A CA 1
ATOM 1577 C C . HIS A 1 193 ? -12.669 5.967 5.560 1.00 95.38 193 HIS A C 1
ATOM 1579 O O . HIS A 1 193 ? -13.261 6.049 6.636 1.00 95.38 193 HIS A O 1
ATOM 1585 N N . LEU A 1 194 ? -11.364 5.686 5.479 1.00 94.81 194 LEU A N 1
ATOM 1586 C CA . LEU A 1 194 ? -10.539 5.409 6.656 1.00 94.81 194 LEU A CA 1
ATOM 1587 C C . LEU A 1 194 ? -10.513 6.593 7.631 1.00 94.81 194 LEU A C 1
ATOM 1589 O O . LEU A 1 194 ? -10.679 6.401 8.834 1.00 94.81 194 LEU A O 1
ATOM 1593 N N . ARG A 1 195 ? -10.352 7.823 7.132 1.00 93.75 195 ARG A N 1
ATOM 1594 C CA . ARG A 1 195 ? -10.350 9.034 7.964 1.00 93.75 195 ARG A CA 1
ATOM 1595 C C . ARG A 1 195 ? -11.685 9.260 8.657 1.00 93.75 195 ARG A C 1
ATOM 1597 O O . ARG A 1 195 ? -11.695 9.431 9.872 1.00 93.75 195 ARG A O 1
ATOM 1604 N N . ARG A 1 196 ? -12.800 9.168 7.926 1.00 94.19 196 ARG A N 1
ATOM 1605 C CA . ARG A 1 196 ? -14.149 9.278 8.507 1.00 94.19 196 ARG A CA 1
ATOM 1606 C C . ARG A 1 196 ? -14.370 8.268 9.623 1.00 94.19 196 ARG A C 1
ATOM 1608 O O . ARG A 1 196 ? -14.883 8.621 10.682 1.00 94.19 196 ARG A O 1
ATOM 1615 N N . MET A 1 197 ? -13.984 7.015 9.393 1.00 96.31 197 MET A N 1
ATOM 1616 C CA . MET A 1 197 ? -14.169 5.960 10.382 1.00 96.31 197 MET A CA 1
ATOM 1617 C C . MET A 1 197 ? -13.286 6.183 11.615 1.00 96.31 197 MET A C 1
ATOM 1619 O O . MET A 1 197 ? -13.771 6.088 12.742 1.00 96.31 197 MET A O 1
ATOM 1623 N N . ASN A 1 198 ? -12.018 6.555 11.421 1.00 95.19 198 ASN A N 1
ATOM 1624 C CA . ASN A 1 198 ? -11.108 6.867 12.520 1.00 95.19 198 ASN A CA 1
ATOM 1625 C C . ASN A 1 198 ? -11.616 8.051 13.358 1.00 95.19 198 ASN A C 1
ATOM 1627 O O . ASN A 1 198 ? -11.691 7.955 14.582 1.00 95.19 198 ASN A O 1
ATOM 1631 N N . ASP A 1 199 ? -12.037 9.136 12.709 1.00 94.44 199 ASP A N 1
ATOM 1632 C CA . ASP A 1 199 ? -12.555 10.322 13.391 1.00 94.44 199 ASP A CA 1
ATOM 1633 C C . ASP A 1 199 ? -13.877 10.032 14.110 1.00 94.44 199 ASP A C 1
ATOM 1635 O O . ASP A 1 199 ? -14.112 10.567 15.194 1.00 94.44 199 ASP A O 1
ATOM 1639 N N . SER A 1 200 ? -14.719 9.147 13.564 1.00 95.88 200 SER A N 1
ATOM 1640 C CA . SER A 1 200 ? -15.949 8.692 14.220 1.00 95.88 200 SER A CA 1
ATOM 1641 C C . SER A 1 200 ? -15.649 7.918 15.510 1.00 95.88 200 SER A C 1
ATOM 1643 O O . SER A 1 200 ? -16.210 8.241 16.561 1.00 95.88 200 SER A O 1
ATOM 1645 N N . ILE A 1 201 ? -14.695 6.975 15.477 1.00 97.62 201 ILE A N 1
ATOM 1646 C CA . ILE A 1 201 ? -14.245 6.226 16.665 1.00 97.62 201 ILE A CA 1
ATOM 1647 C C . ILE A 1 201 ? -13.667 7.185 17.715 1.00 97.62 201 ILE A C 1
ATOM 1649 O O . ILE A 1 201 ? -14.076 7.153 18.879 1.00 97.62 201 ILE A O 1
ATOM 1653 N N . LEU A 1 202 ? -12.759 8.085 17.327 1.00 95.44 202 LEU A N 1
ATOM 1654 C CA . LEU A 1 202 ? -12.158 9.053 18.251 1.00 95.44 202 LEU A CA 1
ATOM 1655 C C . LEU A 1 202 ? -13.213 9.995 18.848 1.00 95.44 202 LEU A C 1
ATOM 1657 O O . LEU A 1 202 ? -13.293 10.157 20.066 1.00 95.44 202 LEU A O 1
ATOM 1661 N N . SER A 1 203 ? -14.097 10.544 18.016 1.00 95.50 203 SER A N 1
ATOM 1662 C CA . SER A 1 203 ? -15.183 11.425 18.458 1.00 95.50 203 SER A CA 1
ATOM 1663 C C . SER A 1 203 ? -16.160 10.728 19.400 1.00 95.50 203 SER A C 1
ATOM 1665 O O . SER A 1 203 ? -16.715 11.374 20.291 1.00 95.50 203 SER A O 1
ATOM 1667 N N . PHE A 1 204 ? -16.410 9.430 19.214 1.00 97.25 204 PHE A N 1
ATOM 1668 C CA . PHE A 1 204 ? -17.230 8.646 20.129 1.00 97.25 204 PHE A CA 1
ATOM 1669 C C . PHE A 1 204 ? -16.514 8.443 21.466 1.00 97.25 204 PHE A C 1
ATOM 1671 O O . PHE A 1 204 ? -17.093 8.706 22.521 1.00 97.25 204 PHE A O 1
ATOM 1678 N N . THR A 1 205 ? -15.262 7.992 21.426 1.00 95.38 205 THR A N 1
ATOM 1679 C CA . THR A 1 205 ? -14.503 7.570 22.613 1.00 95.38 205 THR A CA 1
ATOM 1680 C C . THR A 1 205 ? -14.037 8.726 23.499 1.00 95.38 205 THR A C 1
ATOM 1682 O O . THR A 1 205 ? -13.903 8.544 24.708 1.00 95.38 205 THR A O 1
ATOM 1685 N N . MET A 1 206 ? -13.877 9.930 22.942 1.00 93.94 206 MET A N 1
ATOM 1686 C CA . MET A 1 206 ? -13.523 11.143 23.695 1.00 93.94 206 MET A CA 1
ATOM 1687 C C . MET A 1 206 ? -14.700 11.779 24.453 1.00 93.94 206 MET A C 1
ATOM 1689 O O . MET A 1 206 ? -14.492 12.644 25.304 1.00 93.94 206 MET A O 1
ATOM 1693 N N . ARG A 1 207 ? -15.950 11.390 24.170 1.00 95.75 207 ARG A N 1
ATOM 1694 C CA . ARG A 1 207 ? -17.124 11.961 24.851 1.00 95.75 207 ARG A CA 1
ATOM 1695 C C . ARG A 1 207 ? -17.230 11.425 26.274 1.00 95.75 207 ARG A C 1
ATOM 1697 O O . ARG A 1 207 ? -17.356 10.222 26.472 1.00 95.75 207 ARG A O 1
ATOM 1704 N N . GLU A 1 208 ? -17.322 12.325 27.253 1.00 95.50 208 GLU A N 1
ATOM 1705 C CA . GLU A 1 208 ? -17.424 11.975 28.680 1.00 95.50 208 GLU A CA 1
ATOM 1706 C C . GLU A 1 208 ? -18.522 10.939 28.968 1.00 95.50 208 GLU A C 1
ATOM 1708 O O . GLU A 1 208 ? -18.287 9.937 29.640 1.00 95.50 208 GLU A O 1
ATOM 1713 N N . LYS A 1 209 ? -19.708 11.132 28.376 1.00 96.62 209 LYS A N 1
ATOM 1714 C CA . LYS A 1 209 ? -20.859 10.227 28.528 1.00 96.62 209 LYS A CA 1
ATOM 1715 C C . LYS A 1 209 ? -20.604 8.791 28.046 1.00 96.62 209 LYS A C 1
ATOM 1717 O O . LYS A 1 209 ? -21.318 7.885 28.456 1.00 96.62 209 LYS A O 1
ATOM 1722 N N . ASN A 1 210 ? -19.602 8.586 27.191 1.00 97.38 210 ASN A N 1
ATOM 1723 C CA . ASN A 1 210 ? -19.265 7.293 26.604 1.00 97.38 210 ASN A CA 1
ATOM 1724 C C . ASN A 1 210 ? -18.126 6.580 27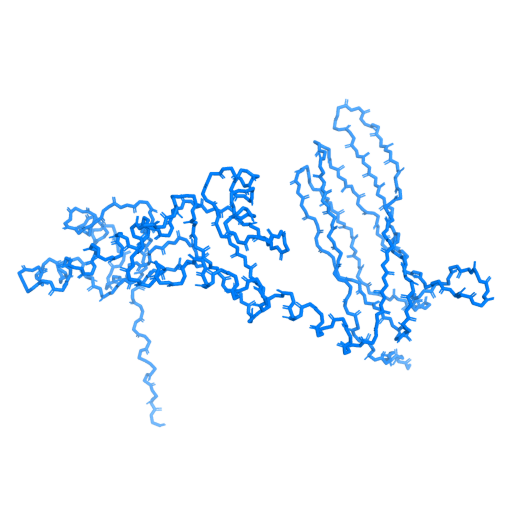.354 1.00 97.38 210 ASN A C 1
ATOM 1726 O O . ASN A 1 210 ? -17.796 5.449 27.007 1.00 97.38 210 ASN A O 1
ATOM 1730 N N . LYS A 1 211 ? -17.540 7.177 28.406 1.00 95.38 211 LYS A N 1
ATOM 1731 C CA . LYS A 1 211 ? -16.416 6.569 29.143 1.00 95.38 211 LYS A CA 1
ATOM 1732 C C . LYS A 1 211 ? -16.726 5.183 29.706 1.00 95.38 211 LYS A C 1
ATOM 1734 O O . LYS A 1 211 ? -15.840 4.333 29.721 1.00 95.38 211 LYS A O 1
ATOM 1739 N N . ASN A 1 212 ? -17.956 4.947 30.166 1.00 96.88 212 ASN A N 1
ATOM 1740 C CA . ASN A 1 212 ? -18.352 3.630 30.674 1.00 96.88 212 ASN A CA 1
ATOM 1741 C C . ASN A 1 212 ? -18.381 2.586 29.554 1.00 96.88 212 ASN A C 1
ATOM 1743 O O . ASN A 1 212 ? -17.837 1.506 29.739 1.00 96.88 212 ASN A O 1
ATOM 1747 N N . ILE A 1 213 ? -18.888 2.948 28.370 1.00 96.19 213 ILE A N 1
ATOM 1748 C CA . ILE A 1 213 ? -18.862 2.080 27.185 1.00 96.19 213 ILE A CA 1
ATOM 1749 C C . ILE A 1 213 ? -17.412 1.736 26.828 1.00 96.19 213 ILE A C 1
ATOM 1751 O O . ILE A 1 213 ? -17.088 0.563 26.688 1.00 96.19 213 ILE A O 1
ATOM 1755 N N . CYS A 1 214 ? -16.516 2.729 26.772 1.00 95.44 214 CYS A N 1
ATOM 1756 C CA . CYS A 1 214 ? -15.099 2.492 26.476 1.00 95.44 214 CYS A CA 1
ATOM 1757 C C . CYS A 1 214 ? -14.437 1.535 27.482 1.00 95.44 214 CYS A C 1
ATOM 1759 O O . CYS A 1 214 ? -13.656 0.672 27.084 1.00 95.44 214 CYS A O 1
ATOM 1761 N N . LYS A 1 215 ? -14.759 1.661 28.779 1.00 95.12 215 LYS A N 1
ATOM 1762 C CA . LYS A 1 215 ? -14.276 0.739 29.821 1.00 95.12 215 LYS A CA 1
ATOM 1763 C C . LYS A 1 215 ? -14.834 -0.670 29.633 1.00 95.12 215 LYS A C 1
ATOM 1765 O O . LYS A 1 215 ? -14.087 -1.633 29.733 1.00 95.12 215 LYS A O 1
ATOM 1770 N N . GLU A 1 216 ? -16.124 -0.800 29.338 1.00 94.44 216 GLU A N 1
ATOM 1771 C CA . GLU A 1 216 ? -16.784 -2.096 29.149 1.00 94.44 216 GLU A CA 1
ATOM 1772 C C . GLU A 1 216 ? -16.342 -2.841 27.887 1.00 94.44 216 GLU A C 1
ATOM 1774 O O . GLU A 1 216 ? -16.399 -4.074 27.860 1.00 94.44 216 GLU A O 1
ATOM 1779 N N . THR A 1 217 ? -15.931 -2.114 26.845 1.00 94.62 217 THR A N 1
ATOM 1780 C CA . THR A 1 217 ? -15.329 -2.684 25.632 1.00 94.62 217 THR A CA 1
ATOM 1781 C C . THR A 1 217 ? -13.835 -2.962 25.794 1.00 94.62 217 THR A C 1
ATOM 1783 O O . THR A 1 217 ? -13.246 -3.584 24.916 1.00 94.62 217 THR A O 1
ATOM 1786 N N . GLY A 1 218 ? -13.202 -2.455 26.859 1.00 95.31 218 GLY A N 1
ATOM 1787 C CA . GLY A 1 218 ? -11.749 -2.481 27.030 1.00 95.31 218 GLY A CA 1
ATOM 1788 C C . GLY A 1 218 ? -11.006 -1.628 25.998 1.00 95.31 218 GLY A C 1
ATOM 1789 O O . GLY A 1 218 ? -9.892 -1.964 25.623 1.00 95.31 218 GLY A O 1
ATOM 1790 N N . PHE A 1 219 ? -11.612 -0.564 25.463 1.00 96.81 219 PHE A N 1
ATOM 1791 C CA . PHE A 1 219 ? -10.977 0.241 24.415 1.00 96.81 219 PHE A CA 1
ATOM 1792 C C . PHE A 1 219 ? -9.792 1.039 24.968 1.00 96.81 219 PHE A C 1
ATOM 1794 O O . PHE A 1 219 ? -9.947 1.791 25.933 1.00 96.81 219 PHE A O 1
ATOM 1801 N N . ARG A 1 220 ? -8.629 0.934 24.312 1.00 95.06 220 ARG A N 1
ATOM 1802 C CA . ARG A 1 220 ? -7.426 1.707 24.653 1.00 95.06 220 ARG A CA 1
ATOM 1803 C C . ARG A 1 220 ? -7.189 2.864 23.703 1.00 95.06 220 ARG A C 1
ATOM 1805 O O . ARG A 1 220 ? -7.183 4.015 24.129 1.00 95.06 220 ARG A O 1
ATOM 1812 N N . PHE A 1 221 ? -6.992 2.560 22.429 1.00 94.62 221 PHE A N 1
ATOM 1813 C CA . PHE A 1 221 ? -6.827 3.558 21.380 1.00 94.62 221 PHE A CA 1
ATOM 1814 C C . PHE A 1 221 ? -7.104 2.934 20.014 1.00 94.62 221 PHE A C 1
ATOM 1816 O O . PHE A 1 221 ? -7.201 1.713 19.870 1.00 94.62 221 PHE A O 1
ATOM 1823 N N . CYS A 1 222 ? -7.206 3.784 18.997 1.00 95.31 222 CYS A N 1
ATOM 1824 C CA . CYS A 1 222 ? -7.171 3.355 17.611 1.00 95.31 222 CYS A CA 1
ATOM 1825 C C . CYS A 1 222 ? -6.073 4.088 16.843 1.00 95.31 222 CYS A C 1
ATOM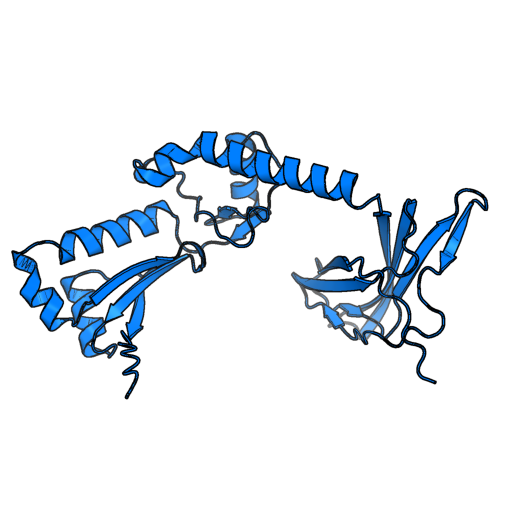 1827 O O . CYS A 1 222 ? -5.640 5.175 17.227 1.00 95.31 222 CYS A O 1
ATOM 1829 N N . SER A 1 223 ? -5.612 3.472 15.764 1.00 92.38 223 SER A N 1
ATOM 1830 C CA . SER A 1 223 ? -4.617 4.034 14.863 1.00 92.38 223 SER A CA 1
ATOM 1831 C C . SER A 1 223 ? -4.995 3.700 13.427 1.00 92.38 223 SER A C 1
ATOM 1833 O O . SER A 1 223 ? -5.264 2.545 13.099 1.00 92.38 223 SER A O 1
ATOM 1835 N N . LEU A 1 224 ? -5.024 4.712 12.566 1.00 91.56 224 LEU A N 1
ATOM 1836 C CA . LEU A 1 224 ? -5.163 4.529 11.128 1.00 91.56 224 LEU A CA 1
ATOM 1837 C C . LEU A 1 224 ? -3.795 4.156 10.550 1.00 91.56 224 LEU A C 1
ATOM 1839 O O . LEU A 1 224 ? -2.829 4.901 10.694 1.00 91.56 224 LEU A O 1
ATOM 1843 N N . SER A 1 225 ? -3.728 3.014 9.871 1.00 87.75 225 SER A N 1
ATOM 1844 C CA . SER A 1 225 ? -2.558 2.569 9.121 1.00 87.75 225 SER A CA 1
ATOM 1845 C C . SER A 1 225 ? -2.810 2.728 7.628 1.00 87.75 225 SER A C 1
ATOM 1847 O O . SER A 1 225 ? -3.521 1.928 7.014 1.00 87.75 225 SER A O 1
ATOM 1849 N N . GLU A 1 226 ? -2.205 3.756 7.033 1.00 81.12 226 GLU A N 1
ATOM 1850 C CA . GLU A 1 226 ? -2.237 3.963 5.579 1.00 81.12 226 GLU A CA 1
ATOM 1851 C C . GLU A 1 226 ? -1.544 2.800 4.856 1.00 81.12 226 GLU A C 1
ATOM 1853 O O . GLU A 1 226 ? -2.035 2.334 3.832 1.00 81.12 226 GLU A O 1
ATOM 1858 N N . LYS A 1 227 ? -0.485 2.242 5.471 1.00 81.38 227 LYS A N 1
ATOM 1859 C CA . LYS A 1 227 ? 0.224 1.037 5.013 1.00 81.38 227 LYS A CA 1
ATOM 1860 C C . LYS A 1 227 ? -0.693 -0.130 4.746 1.00 81.38 227 LYS A C 1
ATOM 1862 O O . LYS A 1 227 ? -0.672 -0.733 3.679 1.00 81.38 227 LYS A O 1
ATOM 1867 N N . GLU A 1 228 ? -1.388 -0.522 5.802 1.00 86.06 228 GLU A N 1
ATOM 1868 C CA . GLU A 1 228 ? -2.189 -1.731 5.792 1.00 86.06 228 GLU A CA 1
ATOM 1869 C C . GLU A 1 228 ? -3.572 -1.428 5.210 1.00 86.06 228 GLU A C 1
ATOM 1871 O O . GLU A 1 228 ? -4.350 -2.351 4.992 1.00 86.06 228 GLU A O 1
ATOM 1876 N N . ASN A 1 229 ? -3.865 -0.152 4.912 1.00 91.31 229 ASN A N 1
ATOM 1877 C CA . ASN A 1 229 ? -5.162 0.339 4.476 1.00 91.31 229 ASN A CA 1
ATOM 1878 C C . ASN A 1 229 ? -6.264 -0.111 5.454 1.00 91.31 229 ASN A C 1
ATOM 1880 O O . ASN A 1 229 ? -7.273 -0.708 5.072 1.00 91.31 229 ASN A O 1
ATOM 1884 N N . ARG A 1 230 ? -6.015 0.085 6.756 1.00 94.25 230 ARG A N 1
ATOM 1885 C CA . ARG A 1 230 ? -6.845 -0.405 7.871 1.00 94.25 230 ARG A CA 1
ATOM 1886 C C . ARG A 1 230 ? -6.796 0.541 9.065 1.00 94.25 230 ARG A C 1
ATOM 1888 O O . ARG A 1 230 ? -5.885 1.351 9.194 1.00 94.25 230 ARG A O 1
ATOM 1895 N N . ILE A 1 231 ? -7.755 0.384 9.970 1.00 96.12 231 ILE A N 1
ATOM 1896 C CA . ILE A 1 231 ? -7.750 0.989 11.302 1.00 96.12 231 ILE A CA 1
ATOM 1897 C C . ILE A 1 231 ? -7.498 -0.118 12.315 1.00 96.12 231 ILE A C 1
ATOM 1899 O O . ILE A 1 231 ? -8.261 -1.079 12.391 1.00 96.12 231 ILE A O 1
ATOM 1903 N N . PHE A 1 232 ? -6.450 0.027 13.113 1.00 96.50 232 PHE A N 1
ATOM 1904 C CA . PHE A 1 232 ? -6.188 -0.846 14.245 1.00 96.50 232 PHE A CA 1
ATOM 1905 C C . PHE A 1 232 ? -6.879 -0.311 15.483 1.00 96.50 232 PHE A C 1
ATOM 1907 O O . PHE A 1 232 ? -6.657 0.834 15.868 1.00 96.50 232 PHE A O 1
ATOM 1914 N N . VAL A 1 233 ? -7.704 -1.142 16.108 1.00 97.50 233 VAL A N 1
ATOM 1915 C CA . VAL A 1 233 ? -8.324 -0.872 17.404 1.00 97.50 233 VAL A CA 1
ATOM 1916 C C . VAL A 1 233 ? -7.656 -1.762 18.437 1.00 97.50 233 VAL A C 1
ATOM 1918 O O . VAL A 1 233 ? -7.666 -2.985 18.305 1.00 97.50 233 VAL A O 1
ATOM 1921 N N . TYR A 1 234 ? -7.091 -1.138 19.463 1.00 96.50 234 TYR A N 1
ATOM 1922 C CA . TYR A 1 234 ? -6.388 -1.820 20.538 1.00 96.50 234 TYR A CA 1
ATOM 1923 C C . TYR A 1 234 ? -7.309 -1.966 21.744 1.00 96.50 234 TYR A C 1
ATOM 1925 O O . TYR A 1 234 ? -7.842 -0.972 22.253 1.00 96.50 234 TYR A O 1
ATOM 1933 N N . LEU A 1 235 ? -7.508 -3.212 22.172 1.00 96.38 235 LEU A N 1
ATOM 1934 C CA . LEU A 1 235 ? -8.368 -3.579 23.294 1.00 96.38 235 LEU A CA 1
ATOM 1935 C C . LEU A 1 235 ? -7.555 -4.200 24.435 1.00 96.38 235 LEU A C 1
ATOM 1937 O O . LEU A 1 235 ? -6.584 -4.909 24.186 1.00 96.38 235 LEU A O 1
ATOM 1941 N N . ASP A 1 236 ? -7.999 -3.978 25.670 1.00 94.56 236 ASP A N 1
ATOM 1942 C CA . ASP A 1 236 ? -7.460 -4.591 26.890 1.00 94.56 236 ASP A CA 1
ATOM 1943 C C . ASP A 1 236 ? -7.529 -6.105 26.895 1.00 94.56 236 ASP A C 1
ATOM 1945 O O . ASP A 1 236 ? -6.611 -6.745 27.374 1.00 94.56 236 ASP A O 1
ATOM 1949 N N . ASP A 1 237 ? -8.620 -6.659 26.379 1.00 93.88 237 ASP A N 1
ATOM 1950 C CA . ASP A 1 237 ? -8.801 -8.085 26.161 1.00 93.88 237 ASP A CA 1
ATOM 1951 C C . ASP A 1 237 ? -9.464 -8.237 24.795 1.00 93.88 237 ASP A C 1
ATOM 1953 O O . ASP A 1 237 ? -10.669 -8.017 24.633 1.00 93.88 237 ASP A O 1
ATOM 1957 N N . CYS A 1 238 ? -8.682 -8.594 23.785 1.00 94.62 238 CYS A N 1
ATOM 1958 C CA . CYS A 1 238 ? -9.111 -8.750 22.403 1.00 94.62 238 CYS A CA 1
ATOM 1959 C C . CYS A 1 238 ? -9.799 -10.110 22.192 1.00 94.62 238 CYS A C 1
ATOM 1961 O O . CYS A 1 238 ? -9.353 -10.957 21.420 1.00 94.62 238 CYS A O 1
ATOM 1963 N N . ASN A 1 239 ? -10.908 -10.322 22.902 1.00 95.06 239 ASN A N 1
ATOM 1964 C CA . ASN A 1 239 ? -11.741 -11.518 22.816 1.00 95.06 239 ASN A CA 1
ATOM 1965 C C . ASN A 1 239 ? -13.076 -11.235 22.093 1.00 95.06 239 ASN A C 1
ATOM 1967 O O . ASN A 1 239 ? -13.446 -10.087 21.837 1.00 95.06 239 ASN A O 1
ATOM 1971 N N . ASN A 1 240 ? -13.835 -12.293 21.783 1.00 97.38 240 ASN A N 1
ATOM 1972 C CA . ASN A 1 240 ? -15.102 -12.179 21.051 1.00 97.38 240 ASN A CA 1
ATOM 1973 C C . ASN A 1 240 ? -16.140 -11.288 21.750 1.00 97.38 240 ASN A C 1
ATOM 1975 O O . ASN A 1 240 ? -16.913 -10.618 21.065 1.00 97.38 240 ASN A O 1
ATOM 1979 N N . LEU A 1 241 ? -16.168 -11.261 23.086 1.00 96.62 241 LEU A N 1
ATOM 1980 C CA . LEU A 1 241 ? -17.106 -10.434 23.844 1.00 96.62 241 LEU A CA 1
ATOM 1981 C C . LEU A 1 241 ? -16.763 -8.948 23.687 1.00 96.62 241 LEU A C 1
ATOM 1983 O O . LEU A 1 241 ? -17.634 -8.164 23.314 1.00 96.62 241 LEU A O 1
ATOM 1987 N N . SER A 1 242 ? -15.501 -8.571 23.905 1.00 96.44 242 SER A N 1
ATOM 1988 C CA . SER A 1 242 ? -15.028 -7.189 23.756 1.00 96.44 242 SER A CA 1
ATOM 1989 C C . SER A 1 242 ? -15.208 -6.684 22.323 1.00 96.44 242 SER A C 1
ATOM 1991 O O . SER A 1 242 ? -15.715 -5.582 22.114 1.00 96.44 242 SER A O 1
ATOM 1993 N N . ILE A 1 243 ? -14.881 -7.519 21.328 1.00 97.69 243 ILE A N 1
ATOM 1994 C CA . ILE A 1 243 ? -15.073 -7.203 19.905 1.00 97.69 243 ILE A CA 1
ATOM 1995 C C . ILE A 1 243 ? -16.557 -7.009 19.581 1.00 97.69 243 ILE A C 1
ATOM 1997 O O . ILE A 1 243 ? -16.910 -6.057 18.887 1.00 97.69 243 ILE A O 1
ATOM 2001 N N . SER A 1 244 ? -17.437 -7.885 20.077 1.00 97.69 244 SER A N 1
ATOM 2002 C CA . SER A 1 244 ? -18.879 -7.776 19.821 1.00 97.69 244 SER A CA 1
ATOM 2003 C C . SER A 1 244 ? -19.452 -6.495 20.420 1.00 97.69 244 SER A C 1
ATOM 2005 O O . SER A 1 244 ? -20.148 -5.766 19.721 1.00 97.69 244 SER A O 1
ATOM 2007 N N . LYS A 1 245 ? -19.078 -6.160 21.662 1.00 97.12 245 LYS A N 1
ATOM 2008 C CA . LYS A 1 245 ? -19.478 -4.897 22.294 1.00 97.12 245 LYS A CA 1
ATOM 2009 C C . LYS A 1 245 ? -18.948 -3.684 21.532 1.00 97.12 245 LYS A C 1
ATOM 2011 O O . LYS A 1 245 ? -19.693 -2.738 21.304 1.00 97.12 245 LYS A O 1
ATOM 2016 N N . PHE A 1 246 ? -17.683 -3.694 21.105 1.00 98.00 246 PHE A N 1
ATOM 2017 C CA . PHE A 1 246 ? -17.143 -2.594 20.303 1.00 98.00 246 PHE A CA 1
ATOM 2018 C C . PHE A 1 246 ? -17.960 -2.402 19.019 1.00 98.00 246 PHE A C 1
ATOM 2020 O O . PHE A 1 246 ? -18.345 -1.282 18.690 1.00 98.00 246 PHE A O 1
ATOM 2027 N N . LYS A 1 247 ? -18.257 -3.498 18.312 1.00 97.69 247 LYS A N 1
ATOM 2028 C CA . LYS A 1 247 ? -19.048 -3.471 17.077 1.00 97.69 247 LYS A CA 1
ATOM 2029 C C . LYS A 1 247 ? -20.472 -2.971 17.293 1.00 97.69 247 LYS A C 1
ATOM 2031 O O . LYS A 1 247 ? -20.991 -2.256 16.445 1.00 97.69 247 LYS A O 1
ATOM 2036 N N . GLU A 1 248 ? -21.087 -3.347 18.408 1.00 97.50 248 GLU A N 1
ATOM 2037 C CA . GLU A 1 248 ? -22.446 -2.945 18.769 1.00 97.50 248 GLU A CA 1
ATOM 2038 C C . GLU A 1 248 ? -22.530 -1.461 19.150 1.00 97.50 248 GLU A C 1
ATOM 2040 O O . GLU A 1 248 ? -23.420 -0.755 18.679 1.00 97.50 248 GLU A O 1
ATOM 2045 N N . TYR A 1 249 ? -21.605 -0.978 19.984 1.00 96.38 249 TYR A N 1
ATOM 2046 C CA . TYR A 1 249 ? -21.728 0.341 20.611 1.00 96.38 249 TYR A CA 1
ATOM 2047 C C . TYR A 1 249 ? -20.895 1.444 19.958 1.00 96.38 249 TYR A C 1
ATOM 2049 O O . TYR A 1 249 ? -21.241 2.614 20.108 1.00 96.38 249 TYR A O 1
ATOM 2057 N N . ILE A 1 250 ? -19.792 1.103 19.286 1.00 96.88 250 ILE A N 1
ATOM 2058 C CA . ILE A 1 250 ? -18.810 2.077 18.789 1.00 96.88 250 ILE A CA 1
ATOM 2059 C C . ILE A 1 250 ? -18.810 2.108 17.261 1.00 96.88 250 ILE A C 1
ATOM 2061 O O . ILE A 1 250 ? -19.224 3.106 16.675 1.00 96.88 250 ILE A O 1
ATOM 2065 N N . ALA A 1 251 ? -18.338 1.041 16.611 1.00 97.19 251 ALA A N 1
ATOM 2066 C CA . ALA A 1 251 ? -18.267 0.967 15.153 1.00 97.19 251 ALA A CA 1
ATOM 2067 C C . ALA A 1 251 ? -18.097 -0.473 14.656 1.00 97.19 251 ALA A C 1
ATOM 2069 O O . ALA A 1 251 ? -17.311 -1.246 15.204 1.00 97.19 251 ALA A O 1
ATOM 2070 N N . ASN A 1 252 ? -18.769 -0.806 13.554 1.00 97.31 252 ASN A N 1
ATOM 2071 C CA . ASN A 1 252 ? -18.627 -2.087 12.870 1.00 97.31 252 ASN A CA 1
ATOM 2072 C C . ASN A 1 252 ? -18.379 -1.858 11.378 1.00 97.31 252 ASN A C 1
ATOM 2074 O O . ASN A 1 252 ? -19.319 -1.736 10.597 1.00 97.31 252 ASN A O 1
ATOM 2078 N N . ASP A 1 253 ? -17.106 -1.804 11.001 1.00 97.94 253 ASP A N 1
ATOM 2079 C CA . ASP A 1 253 ? -16.678 -1.680 9.613 1.00 97.94 253 ASP A CA 1
ATOM 2080 C C . ASP A 1 253 ? -15.559 -2.682 9.323 1.00 97.94 253 ASP A C 1
ATOM 2082 O O . ASP A 1 253 ? -14.705 -2.954 10.168 1.00 97.94 253 ASP A O 1
ATOM 2086 N N . SER A 1 254 ? -15.559 -3.233 8.112 1.00 96.75 254 SER A N 1
ATOM 2087 C CA . SER A 1 254 ? -14.535 -4.164 7.629 1.00 96.75 254 SER A CA 1
ATOM 2088 C C . SER A 1 254 ? -13.121 -3.572 7.567 1.00 96.75 254 SER A C 1
ATOM 2090 O O . SER A 1 254 ? -12.149 -4.327 7.525 1.00 96.75 254 SER A O 1
ATOM 2092 N N . CYS A 1 255 ? -12.977 -2.243 7.583 1.00 96.12 255 CYS A N 1
ATOM 2093 C CA . CYS A 1 255 ? -11.670 -1.597 7.653 1.00 96.12 255 CYS A CA 1
ATOM 2094 C C . CYS A 1 255 ? -11.022 -1.689 9.044 1.00 96.12 255 CYS A C 1
ATOM 2096 O O . CYS A 1 255 ? -9.846 -1.349 9.181 1.00 96.12 255 CYS A O 1
ATOM 2098 N N . ILE A 1 256 ? -11.763 -2.130 10.066 1.00 98.06 256 ILE A N 1
ATOM 2099 C CA . ILE A 1 256 ? -11.304 -2.221 11.453 1.00 98.06 256 ILE A CA 1
ATOM 2100 C C . ILE A 1 256 ? -10.710 -3.605 11.726 1.00 98.06 256 ILE A C 1
ATOM 2102 O O . ILE A 1 256 ? -11.361 -4.633 11.533 1.00 98.06 256 ILE A O 1
ATOM 2106 N N . ILE A 1 257 ? -9.482 -3.626 12.238 1.00 97.44 257 ILE A N 1
ATOM 2107 C CA . ILE A 1 257 ? -8.805 -4.821 12.740 1.00 97.44 257 ILE A CA 1
ATOM 2108 C C . ILE A 1 257 ? -8.555 -4.647 14.235 1.00 97.44 257 ILE A C 1
ATOM 2110 O O . ILE A 1 257 ? -7.991 -3.645 14.674 1.00 97.44 257 ILE A O 1
ATOM 2114 N N . PHE A 1 258 ? -8.957 -5.643 15.019 1.00 96.38 258 PHE A N 1
ATOM 2115 C CA . PHE A 1 258 ? -8.763 -5.647 16.464 1.00 96.38 258 PHE A CA 1
ATOM 2116 C C . PHE A 1 258 ? -7.413 -6.262 16.823 1.00 96.38 258 PHE A C 1
ATOM 2118 O O . PHE A 1 258 ? -7.024 -7.287 16.260 1.00 96.38 258 PHE A O 1
ATOM 2125 N N . ARG A 1 259 ? -6.704 -5.627 17.755 1.00 95.50 259 ARG A N 1
ATOM 2126 C CA . ARG A 1 259 ? -5.447 -6.114 18.322 1.00 95.50 259 ARG A CA 1
ATOM 2127 C C . ARG A 1 259 ? -5.513 -6.053 19.845 1.00 95.50 259 ARG A C 1
ATOM 2129 O O . ARG A 1 259 ? -6.140 -5.165 20.423 1.00 95.50 259 ARG A O 1
ATOM 2136 N N . GLN A 1 260 ? -4.854 -7.010 20.483 1.00 94.44 260 GLN A N 1
ATOM 2137 C CA . GLN A 1 260 ? -4.600 -6.985 21.917 1.00 94.44 260 GLN A CA 1
ATOM 2138 C C . GLN A 1 260 ? -3.639 -5.832 22.231 1.00 94.44 260 GLN A C 1
ATOM 2140 O O . GLN A 1 260 ? -2.644 -5.647 21.530 1.00 94.44 260 GLN A O 1
ATOM 2145 N N . TYR A 1 261 ? -3.939 -5.045 23.261 1.00 91.00 261 TYR A N 1
ATOM 2146 C CA . TYR A 1 261 ? -2.978 -4.106 23.822 1.00 91.00 261 TYR A CA 1
ATOM 2147 C C . TYR A 1 261 ? -2.002 -4.881 24.710 1.00 91.00 261 TYR A C 1
ATOM 2149 O O . TYR A 1 261 ? -2.389 -5.421 25.748 1.00 91.00 261 TYR A O 1
ATOM 2157 N N . GLU A 1 262 ? -0.744 -4.955 24.288 1.00 83.50 262 GLU A N 1
ATOM 2158 C CA . GLU A 1 262 ? 0.346 -5.508 25.086 1.00 83.50 262 GLU A CA 1
ATOM 2159 C C . GLU A 1 262 ? 1.057 -4.342 25.772 1.00 83.50 262 GLU A C 1
ATOM 2161 O O . GLU A 1 262 ? 1.609 -3.449 25.131 1.00 83.50 262 GLU A O 1
ATOM 2166 N N . ASN A 1 263 ? 0.959 -4.299 27.099 1.00 63.88 263 ASN A N 1
ATOM 2167 C CA . ASN A 1 263 ? 1.626 -3.285 27.896 1.00 63.88 263 ASN A CA 1
ATOM 2168 C C . ASN A 1 263 ? 3.055 -3.777 28.149 1.00 63.88 263 ASN A C 1
ATOM 2170 O O . ASN A 1 263 ? 3.301 -4.438 29.157 1.00 63.88 263 ASN A O 1
ATOM 2174 N N . ASP A 1 264 ? 3.984 -3.488 27.236 1.00 48.31 264 ASP A N 1
ATOM 2175 C CA . ASP A 1 264 ? 5.414 -3.728 27.455 1.00 48.31 264 ASP A CA 1
ATOM 2176 C C . ASP A 1 264 ? 5.941 -2.752 28.518 1.00 48.31 264 ASP A C 1
ATOM 2178 O O . ASP A 1 264 ? 6.663 -1.791 28.250 1.00 48.31 264 ASP A O 1
ATOM 2182 N N . LEU A 1 265 ? 5.574 -2.994 29.777 1.00 42.66 265 LEU A N 1
ATOM 2183 C CA . LEU A 1 265 ? 6.371 -2.544 30.902 1.00 42.66 265 LEU A CA 1
ATOM 2184 C C . LEU A 1 265 ? 7.638 -3.395 30.889 1.00 42.66 265 LEU A C 1
ATOM 2186 O O . LEU A 1 265 ? 7.700 -4.453 31.515 1.00 42.66 265 LEU A O 1
ATOM 2190 N N . VAL A 1 266 ? 8.664 -2.920 30.183 1.00 40.81 266 VAL A N 1
ATOM 2191 C CA . VAL A 1 266 ? 10.039 -3.317 30.480 1.00 40.81 266 VAL A CA 1
ATOM 2192 C C . VAL A 1 266 ? 10.319 -2.815 31.894 1.00 40.81 266 VAL A C 1
ATOM 2194 O O . VAL A 1 266 ? 10.737 -1.678 32.106 1.00 40.81 266 VAL A O 1
ATOM 2197 N N . ILE A 1 267 ? 10.018 -3.654 32.885 1.00 40.59 267 ILE A N 1
ATOM 2198 C CA . ILE A 1 267 ? 10.558 -3.508 34.228 1.00 40.59 267 ILE A CA 1
ATOM 2199 C C . ILE A 1 267 ? 12.049 -3.778 34.063 1.00 40.59 267 ILE A C 1
ATOM 2201 O O . ILE A 1 267 ? 12.482 -4.928 34.003 1.00 40.59 267 ILE A O 1
ATOM 2205 N N . ILE A 1 268 ? 12.832 -2.712 33.920 1.00 39.38 268 ILE A N 1
ATOM 2206 C CA . ILE A 1 268 ? 14.263 -2.787 34.184 1.00 39.38 268 ILE A CA 1
ATOM 2207 C C . ILE A 1 268 ? 14.353 -3.038 35.691 1.00 39.38 268 ILE A C 1
ATOM 2209 O O . ILE A 1 268 ? 14.135 -2.128 36.487 1.00 39.38 268 ILE A O 1
ATOM 2213 N N . ALA A 1 269 ? 14.528 -4.303 36.068 1.00 37.47 269 ALA A N 1
ATOM 2214 C CA . ALA A 1 269 ? 14.885 -4.675 37.424 1.00 37.47 269 ALA A CA 1
ATOM 2215 C C . ALA A 1 269 ? 16.376 -4.358 37.612 1.00 37.47 269 ALA A C 1
ATOM 2217 O O . ALA A 1 269 ? 17.195 -4.944 36.907 1.00 37.47 269 ALA A O 1
ATOM 2218 N N . ASP A 1 270 ? 16.625 -3.400 38.512 1.00 42.84 270 ASP A N 1
ATOM 2219 C CA . ASP A 1 270 ? 17.865 -2.944 39.171 1.00 42.84 270 ASP A CA 1
ATOM 2220 C C . ASP A 1 270 ? 19.194 -2.934 38.390 1.00 42.84 270 ASP A C 1
ATOM 2222 O O . ASP A 1 270 ? 19.788 -4.006 38.132 1.00 42.84 270 ASP A O 1
#

Radius of gyration: 25.9 Å; chains: 1; bounding box: 66×52×70 Å

Foldseek 3Di:
DPPPADDPFPKDKDKDFAQDQWKKWFDWPFKFKWFQDPVVRDTDTQDDPPPPDDGPRDIAHHRGMDIDIDGGRPPDWFKMKMKTKMWTADPPPRDIDIDIDMDMDTHDPPPPPVVVLQVLQVLQVVLCCVLCVVCLPPVVVPDDFQFLDWDDDDSRQTETEGEDDPVVRLVVVCVRSVDNPHHYHYANGHSSRLVVLQVQLVVQCPDPVCVVLCVQLQWDHWDQDSPVSAIETEGCDQDPRSVVSCCVPRHDDPRYDYDYDDDPPPPPDD

pLDDT: mean 81.21, std 16.15, range [28.06, 98.06]